Protein AF-0000000077126308 (afdb_homodimer)

Secondary structure (DSSP, 8-state):
-------GGGGGGGGGG--------------------HHHHHHHHHHHHHTTSEEEETTTTEEEETTTTEEES-HHHHHHHHHHHHHHHHHHHHH-/-------GGGGGGGGS---------------------HHHHHHHHHHHHHTTSEEEETTTTEEEETTTTEEES-HHHHHHHHHHHHHHHHHHHHH-

Inte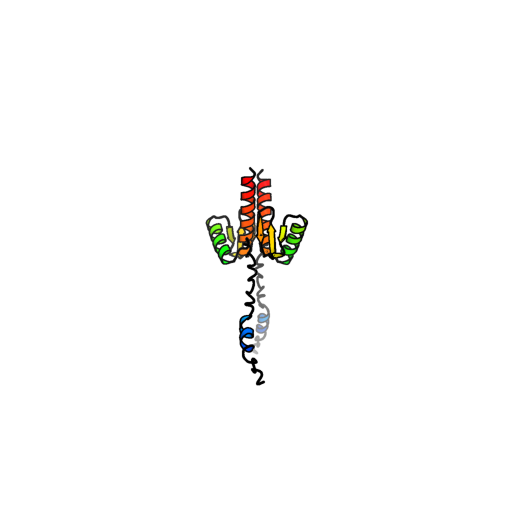rPro domains:
  IPR058382 Domain of unknown function DUF8069 [PF26266] (1-96)

Sequence (192 aa):
MTGPDILDDTTDDYERLETELVAQDRDVAWVSTADVDERSARRLVDELIEDDVVTPVPDQRILVHEPSGAAFDSITHLAAFHRGWHAATDADAEDNMTGPDILDDTTDDYERLETELVAQDRDVAWVSTADVDERSARRLVDELIEDDVVTPVPDQRILVHEPSGAAFDSITHLAAFHRGWHAATDADAEDN

Foldseek 3Di:
DPPDPPVPDPPPPPPPPPPPPPPPPVVPVPDDDPQDDPVNLVVVVVVCVVVVQWDDDVVVCWIARVVVRDIGNDSRVVSVVVVVVVVVVVVVVVVD/DPPDPPVPDPPPPVPPPPPPPVVPPVVPVPDDDPQDDPVNLVVVVVVCVVVVQWDDDVVVCWIARVVVRDIGNDSRVVSVVVVVVVVVVVVVVVVD

Structure (mmCIF, N/CA/C/O backbone):
data_AF-0000000077126308-model_v1
#
loop_
_entity.id
_entity.type
_entity.pdbx_description
1 polymer 'Uncharacterized protein'
#
loop_
_atom_site.group_PDB
_atom_site.id
_atom_site.type_symbol
_atom_site.label_atom_id
_atom_site.label_alt_id
_atom_site.label_comp_id
_atom_site.label_asym_id
_atom_site.label_entity_id
_atom_site.label_seq_id
_atom_site.pdbx_PDB_ins_code
_atom_site.Cartn_x
_atom_site.Cartn_y
_atom_site.Cartn_z
_atom_site.occupancy
_atom_site.B_iso_or_equiv
_atom_site.auth_seq_id
_atom_site.auth_comp_id
_atom_site.auth_asym_id
_atom_site.auth_atom_id
_atom_site.pdbx_PDB_model_num
ATOM 1 N N . MET A 1 1 ? -2.246 -47.031 -80.625 1 30.7 1 MET A N 1
ATOM 2 C CA . MET A 1 1 ? -1.372 -46.906 -79.5 1 30.7 1 MET A CA 1
ATOM 3 C C . MET A 1 1 ? -1.652 -45.594 -78.75 1 30.7 1 MET A C 1
ATOM 5 O O . MET A 1 1 ? -0.773 -44.75 -78.625 1 30.7 1 MET A O 1
ATOM 9 N N . THR A 1 2 ? -2.895 -45.094 -78.812 1 36.22 2 THR A N 1
ATOM 10 C CA . THR A 1 2 ? -3.377 -43.75 -78.375 1 36.22 2 THR A CA 1
ATOM 11 C C . THR A 1 2 ? -3.359 -43.625 -76.875 1 36.22 2 THR A C 1
ATOM 13 O O . THR A 1 2 ? -4.051 -44.344 -76.188 1 36.22 2 THR A O 1
ATOM 16 N N . GLY A 1 3 ? -2.111 -43.312 -76.312 1 36.91 3 GLY A N 1
ATOM 17 C CA . GLY A 1 3 ? -1.758 -43.125 -74.875 1 36.91 3 GLY A CA 1
ATOM 18 C C . GLY A 1 3 ? -2.6 -42.062 -74.188 1 36.91 3 GLY A C 1
ATOM 19 O O . GLY A 1 3 ? -2.971 -41.062 -74.812 1 36.91 3 GLY A O 1
ATOM 20 N N . PRO A 1 4 ? -3.539 -42.531 -73.25 1 42.44 4 PRO A N 1
ATOM 21 C CA . PRO A 1 4 ? -4.539 -41.75 -72.562 1 42.44 4 PRO A CA 1
ATOM 22 C C . PRO A 1 4 ? -3.928 -40.594 -71.75 1 42.44 4 PRO A C 1
ATOM 24 O O . PRO A 1 4 ? -2.785 -40.688 -71.312 1 42.44 4 PRO A O 1
ATOM 27 N N . ASP A 1 5 ? -4.09 -39.312 -72.188 1 42.31 5 ASP A N 1
ATOM 28 C CA . ASP A 1 5 ? -3.76 -38.031 -71.562 1 42.31 5 ASP A CA 1
ATOM 29 C C . ASP A 1 5 ? -4.34 -37.938 -70.125 1 42.31 5 ASP A C 1
ATOM 31 O O . ASP A 1 5 ? -5.531 -37.656 -70 1 42.31 5 ASP A O 1
ATOM 35 N N . ILE A 1 6 ? -3.943 -38.812 -69.188 1 44.53 6 ILE A N 1
ATOM 36 C CA . ILE A 1 6 ? -4.367 -38.875 -67.812 1 44.53 6 ILE A CA 1
ATOM 37 C C . ILE A 1 6 ? -4.047 -37.562 -67.062 1 44.53 6 ILE A C 1
ATOM 39 O O . ILE A 1 6 ? -3.123 -37.5 -66.25 1 44.53 6 ILE A O 1
ATOM 43 N N . LEU A 1 7 ? -3.814 -36.438 -67.875 1 42.25 7 LEU A N 1
ATOM 44 C CA . LEU A 1 7 ? -3.264 -35.25 -67.188 1 42.25 7 LEU A CA 1
ATOM 45 C C . LEU A 1 7 ? -4.25 -34.719 -66.188 1 42.25 7 LEU A C 1
ATOM 47 O O . LEU A 1 7 ? -4.012 -33.656 -65.562 1 42.25 7 LEU A O 1
ATOM 51 N N . ASP A 1 8 ? -5.523 -35.281 -66.125 1 39.91 8 ASP A N 1
ATOM 52 C CA . ASP A 1 8 ? -6.43 -34.281 -65.562 1 39.91 8 ASP A CA 1
ATOM 53 C C . ASP A 1 8 ? -6.047 -33.906 -64.125 1 39.91 8 ASP A C 1
ATOM 55 O O . ASP A 1 8 ? -6.047 -32.75 -63.75 1 39.91 8 ASP A O 1
ATOM 59 N N . ASP A 1 9 ? -6.121 -34.875 -63.125 1 44.34 9 ASP A N 1
ATOM 60 C CA . ASP A 1 9 ? -6.84 -34.625 -61.906 1 44.34 9 ASP A CA 1
ATOM 61 C C . ASP A 1 9 ? -5.938 -33.938 -60.875 1 44.34 9 ASP A C 1
ATOM 63 O O . ASP A 1 9 ? -6.246 -33.938 -59.656 1 44.34 9 ASP A O 1
ATOM 67 N N . THR A 1 10 ? -4.691 -33.469 -61.219 1 47 10 THR A N 1
ATOM 68 C CA . THR A 1 10 ? -3.82 -33.156 -60.094 1 47 10 THR A CA 1
ATOM 69 C C . THR A 1 10 ? -4.293 -31.906 -59.375 1 47 10 THR A C 1
ATOM 71 O O . THR A 1 10 ? -3.732 -31.516 -58.344 1 47 10 THR A O 1
ATOM 74 N N . THR A 1 11 ? -5.18 -31.078 -60.062 1 48.75 11 THR A N 1
ATOM 75 C CA . THR A 1 11 ? -5.191 -29.734 -59.531 1 48.75 11 THR A CA 1
ATOM 76 C C . THR A 1 11 ? -5.824 -29.703 -58.125 1 48.75 11 THR A C 1
ATOM 78 O O . THR A 1 11 ? -5.547 -28.812 -57.344 1 48.75 11 THR A O 1
ATOM 81 N N . ASP A 1 12 ? -6.664 -30.703 -57.781 1 43.31 12 ASP A N 1
ATOM 82 C CA . ASP A 1 12 ? -7.605 -30.344 -56.75 1 43.31 12 ASP A CA 1
ATOM 83 C C . ASP A 1 12 ? -6.902 -30.234 -55.375 1 43.31 12 ASP A C 1
ATOM 85 O O . ASP A 1 12 ? -7.484 -29.734 -54.406 1 43.31 12 ASP A O 1
ATOM 89 N N . ASP A 1 13 ? -5.789 -30.969 -55.188 1 43.69 13 ASP A N 1
ATOM 90 C CA . ASP A 1 13 ? -5.434 -31.188 -53.781 1 43.69 13 ASP A CA 1
ATOM 91 C C . ASP A 1 13 ? -4.887 -29.922 -53.156 1 43.69 13 ASP A C 1
ATOM 93 O O . ASP A 1 13 ? -4.41 -29.953 -52 1 43.69 13 ASP A O 1
ATOM 97 N N . TYR A 1 14 ? -4.516 -28.922 -53.969 1 43.16 14 TYR A N 1
ATOM 98 C CA . TYR A 1 14 ? -3.801 -27.828 -53.312 1 43.16 14 TYR A CA 1
ATOM 99 C C . TYR A 1 14 ? -4.68 -27.156 -52.25 1 43.16 14 TYR A C 1
ATOM 101 O O . TYR A 1 14 ? -4.176 -26.5 -51.344 1 43.16 14 TYR A O 1
ATOM 109 N N . GLU A 1 15 ? -6.02 -27.188 -52.406 1 43.12 15 GLU A N 1
ATOM 110 C CA . GLU A 1 15 ? -6.715 -26.219 -51.562 1 43.12 15 GLU A CA 1
ATOM 111 C C . GLU A 1 15 ? -6.527 -26.531 -50.094 1 43.12 15 GLU A C 1
ATOM 113 O O . GLU A 1 15 ? -6.75 -25.672 -49.25 1 43.12 15 GLU A O 1
ATOM 118 N N . ARG A 1 16 ? -6.402 -27.766 -49.719 1 36.72 16 ARG A N 1
ATOM 119 C CA . ARG A 1 16 ? -6.824 -28.016 -48.344 1 36.72 16 ARG A CA 1
ATOM 120 C C . ARG A 1 16 ? -5.902 -27.297 -47.344 1 36.72 16 ARG A C 1
ATOM 122 O O . ARG A 1 16 ? -6.25 -27.141 -46.188 1 36.72 16 ARG A O 1
ATOM 129 N N . LEU A 1 17 ? -4.598 -27.344 -47.594 1 37.28 17 LEU A N 1
ATOM 130 C CA . LEU A 1 17 ? -3.779 -27.156 -46.406 1 37.28 17 LEU A CA 1
ATOM 131 C C . LEU A 1 17 ? -3.93 -25.734 -45.875 1 37.28 17 LEU A C 1
ATOM 133 O O . LEU A 1 17 ? -2.943 -25.109 -45.469 1 37.28 17 LEU A O 1
ATOM 137 N N . GLU A 1 18 ? -4.938 -24.984 -46.188 1 39.59 18 GLU A N 1
ATOM 138 C CA . GLU A 1 18 ? -4.902 -23.766 -45.375 1 39.59 18 GLU A CA 1
ATOM 139 C C . GLU A 1 18 ? -4.66 -24.094 -43.906 1 39.59 18 GLU A C 1
ATOM 141 O O . GLU A 1 18 ? -5.418 -24.844 -43.281 1 39.59 18 GLU A O 1
ATOM 146 N N . THR A 1 19 ? -3.389 -24.406 -43.469 1 40.16 19 THR A N 1
ATOM 147 C CA . THR A 1 19 ? -2.863 -24.422 -42.094 1 40.16 19 THR A CA 1
ATOM 148 C C . THR A 1 19 ? -3.564 -23.391 -41.219 1 40.16 19 THR A C 1
ATOM 150 O O . THR A 1 19 ? -3.512 -22.188 -41.5 1 40.16 19 THR A O 1
ATOM 153 N N . GLU A 1 20 ? -4.703 -23.641 -40.656 1 42.81 20 GLU A N 1
ATOM 154 C CA . GLU A 1 20 ? -5.238 -22.859 -39.531 1 42.81 20 GLU A CA 1
ATOM 155 C C . GLU A 1 20 ? -4.137 -22.484 -38.531 1 42.81 20 GLU A C 1
ATOM 157 O O . GLU A 1 20 ? -3.516 -23.359 -37.938 1 42.81 20 GLU A O 1
ATOM 162 N N . LEU A 1 21 ? -3.133 -21.594 -38.781 1 41.62 21 LEU A N 1
ATOM 163 C CA . LEU A 1 21 ? -2.381 -20.938 -37.719 1 41.62 21 LEU A CA 1
ATOM 164 C C . LEU A 1 21 ? -3.279 -20.656 -36.531 1 41.62 21 LEU A C 1
ATOM 166 O O . LEU A 1 21 ? -4.102 -19.734 -36.562 1 41.62 21 LEU A O 1
ATOM 170 N N . VAL A 1 22 ? -3.934 -21.703 -35.906 1 42.75 22 VAL A N 1
ATOM 171 C CA . VAL A 1 22 ? -4.508 -21.469 -34.594 1 42.75 22 VAL A CA 1
ATOM 172 C C . VAL A 1 22 ? -3.594 -20.531 -33.812 1 42.75 22 VAL A C 1
ATOM 174 O O . VAL A 1 22 ? -2.373 -20.703 -33.781 1 42.75 22 VAL A O 1
ATOM 177 N N . ALA A 1 23 ? -3.721 -19.297 -33.844 1 42.44 23 ALA A N 1
ATOM 178 C CA . ALA A 1 23 ? -3.18 -18.406 -32.812 1 42.44 23 ALA A CA 1
ATOM 179 C C . ALA A 1 23 ? -3.107 -19.125 -31.484 1 42.44 23 ALA A C 1
ATOM 181 O O . ALA A 1 23 ? -4.133 -19.547 -30.938 1 42.44 23 ALA A O 1
ATOM 182 N N . GLN A 1 24 ? -2.252 -20.016 -31.125 1 42.91 24 GLN A N 1
ATOM 183 C CA . GLN A 1 24 ? -1.938 -20.344 -29.75 1 42.91 24 GLN A CA 1
ATOM 184 C C . GLN A 1 24 ? -2.145 -19.141 -28.828 1 42.91 24 GLN A C 1
ATOM 186 O O . GLN A 1 24 ? -1.434 -18.125 -28.953 1 42.91 24 GLN A O 1
ATOM 191 N N . ASP A 1 25 ? -3.34 -18.734 -28.766 1 44 25 ASP A N 1
ATOM 192 C CA . ASP A 1 25 ? -3.602 -17.812 -27.656 1 44 25 ASP A CA 1
ATOM 193 C C . ASP A 1 25 ? -2.77 -18.172 -26.422 1 44 25 ASP A C 1
ATOM 195 O O . ASP A 1 25 ? -2.984 -19.219 -25.812 1 44 25 ASP A O 1
ATOM 199 N N . ARG A 1 26 ? -1.462 -18.078 -26.484 1 46.47 26 ARG A N 1
ATOM 200 C CA . ARG A 1 26 ? -0.729 -18.094 -25.219 1 46.47 26 ARG A CA 1
ATOM 201 C C . ARG A 1 26 ? -1.587 -17.547 -24.094 1 46.47 26 ARG A C 1
ATOM 203 O O . ARG A 1 26 ? -1.856 -16.344 -24.031 1 46.47 26 ARG A O 1
ATOM 210 N N . ASP A 1 27 ? -2.703 -18.156 -23.734 1 50.62 27 ASP A N 1
ATOM 211 C CA . ASP A 1 27 ? -3.383 -17.859 -22.484 1 50.62 27 ASP A CA 1
ATOM 212 C C . ASP A 1 27 ? -2.396 -17.359 -21.438 1 50.62 27 ASP A C 1
ATOM 214 O O . ASP A 1 27 ? -1.655 -18.141 -20.844 1 50.62 27 ASP A O 1
ATOM 218 N N . VAL A 1 28 ? -1.759 -16.281 -21.75 1 54.75 28 VAL A N 1
ATOM 219 C CA . VAL A 1 28 ? -1.075 -15.633 -20.641 1 54.75 28 VAL A CA 1
ATOM 220 C C . VAL A 1 28 ? -1.854 -15.859 -19.344 1 54.75 28 VAL A C 1
ATOM 222 O O . VAL A 1 28 ? -3.0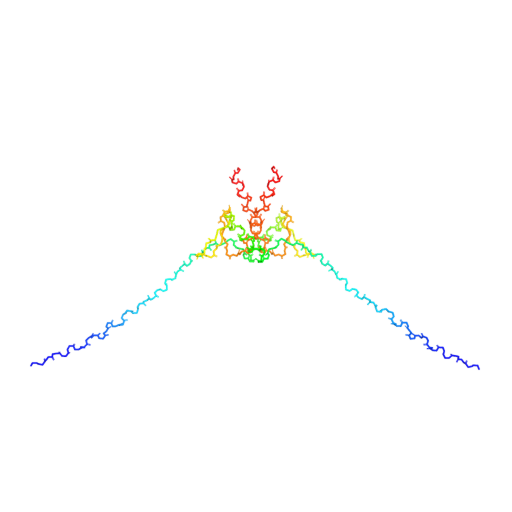35 -15.508 -19.25 1 54.75 28 VAL A O 1
ATOM 225 N N . ALA A 1 29 ? -1.787 -16.938 -18.812 1 61.28 29 ALA A N 1
ATOM 226 C CA . ALA A 1 29 ? -2.338 -17.156 -17.484 1 61.28 29 ALA A CA 1
ATOM 227 C C . ALA A 1 29 ? -2.393 -15.852 -16.688 1 61.28 29 ALA A C 1
ATOM 229 O O . ALA A 1 29 ? -1.367 -15.203 -16.484 1 61.28 29 ALA A O 1
ATOM 230 N N . TRP A 1 30 ? -3.428 -15.039 -16.812 1 69.88 30 TRP A N 1
ATOM 231 C CA . TRP A 1 30 ? -3.646 -13.781 -16.109 1 69.88 30 TRP A CA 1
ATOM 232 C C . TRP A 1 30 ? -3.422 -13.953 -14.609 1 69.88 30 TRP A C 1
ATOM 234 O O . TRP A 1 30 ? -4.094 -14.766 -13.961 1 69.88 30 TRP A O 1
ATOM 244 N N . VAL A 1 31 ? -2.26 -13.656 -14.18 1 82.06 31 VAL A N 1
ATOM 245 C CA . VAL A 1 31 ? -1.987 -13.727 -12.742 1 82.06 31 VAL A CA 1
ATOM 246 C C . VAL A 1 31 ? -2.754 -12.625 -12.016 1 82.06 31 VAL A C 1
ATOM 248 O O . VAL A 1 31 ? -2.801 -11.484 -12.477 1 82.06 31 VAL A O 1
ATOM 251 N N . SER A 1 32 ? -3.646 -13.07 -11.094 1 92.25 32 SER A N 1
ATOM 252 C CA . SER A 1 32 ? -4.352 -12.133 -10.227 1 92.25 32 SER A CA 1
ATOM 253 C C . SER A 1 32 ? -3.381 -11.344 -9.352 1 92.25 32 SER A C 1
ATOM 255 O O . SER A 1 32 ? -2.488 -11.93 -8.734 1 92.25 32 SER A O 1
ATOM 257 N N . THR A 1 33 ? -3.457 -10 -9.422 1 97.25 33 THR A N 1
ATOM 258 C CA . THR A 1 33 ? -2.57 -9.164 -8.625 1 97.25 33 THR A CA 1
ATOM 259 C C . THR A 1 33 ? -3.336 -8.508 -7.477 1 97.25 33 THR A C 1
ATOM 261 O O . THR A 1 33 ? -4.566 -8.414 -7.52 1 97.25 33 THR A O 1
ATOM 264 N N . ALA A 1 34 ? -2.631 -8.141 -6.516 1 97.44 34 ALA A N 1
ATOM 265 C CA . ALA A 1 34 ? -3.197 -7.469 -5.352 1 97.44 34 ALA A CA 1
ATOM 266 C C . ALA A 1 34 ? -3.275 -5.961 -5.574 1 97.44 34 ALA A C 1
ATOM 268 O O . ALA A 1 34 ? -3.643 -5.211 -4.668 1 97.44 34 ALA A O 1
ATOM 269 N N . ASP A 1 35 ? -3.002 -5.441 -6.73 1 98.06 35 ASP A N 1
ATOM 270 C CA . ASP A 1 35 ? -3.16 -4.023 -7.039 1 98.06 35 ASP A CA 1
ATOM 271 C C . ASP A 1 35 ? -4.605 -3.574 -6.836 1 98.06 35 ASP A C 1
ATOM 273 O O . ASP A 1 35 ? -5.539 -4.332 -7.102 1 98.06 35 ASP A O 1
ATOM 277 N N . VAL A 1 36 ? -4.637 -2.301 -6.422 1 97.88 36 VAL A N 1
ATOM 278 C CA . VAL A 1 36 ? -5.973 -1.779 -6.148 1 97.88 36 VAL A CA 1
ATOM 279 C C . VAL A 1 36 ? -6.32 -0.692 -7.16 1 97.88 36 VAL A C 1
ATOM 281 O O . VAL A 1 36 ? -5.582 0.284 -7.312 1 97.88 36 VAL A O 1
ATOM 284 N N . ASP A 1 37 ? -7.402 -0.885 -7.77 1 97 37 ASP A N 1
ATOM 285 C CA . ASP A 1 37 ? -7.859 0.166 -8.672 1 97 37 ASP A CA 1
ATOM 286 C C . ASP A 1 37 ? -8.609 1.256 -7.91 1 97 37 ASP A C 1
ATOM 288 O O . ASP A 1 37 ? -8.938 1.087 -6.734 1 97 37 ASP A O 1
ATOM 292 N N . GLU A 1 38 ? -8.844 2.312 -8.602 1 98 38 GLU A N 1
ATOM 293 C CA . GLU A 1 38 ? -9.406 3.496 -7.961 1 98 38 GLU A CA 1
ATOM 294 C C . GLU A 1 38 ? -10.797 3.207 -7.395 1 98 38 GLU A C 1
ATOM 296 O O . GLU A 1 38 ? -11.133 3.662 -6.301 1 98 38 GLU A O 1
ATOM 301 N N . ARG A 1 39 ? -11.578 2.484 -8.055 1 98.06 39 ARG A N 1
ATOM 302 C CA . ARG A 1 39 ? -12.93 2.188 -7.602 1 98.06 39 ARG A CA 1
ATOM 303 C C . ARG A 1 39 ? -12.914 1.372 -6.312 1 98.06 39 ARG A C 1
ATOM 305 O O . ARG A 1 39 ? -13.617 1.698 -5.355 1 98.06 39 ARG A O 1
ATOM 312 N N . SER A 1 40 ? -12.117 0.334 -6.355 1 98.19 40 SER A N 1
ATOM 313 C CA . SER A 1 40 ? -11.992 -0.505 -5.168 1 98.19 40 SER A CA 1
ATOM 314 C C . SER A 1 40 ? -11.406 0.278 -3.998 1 98.19 40 SER A C 1
ATOM 316 O O . SER A 1 40 ? -11.828 0.107 -2.854 1 98.19 40 SER A O 1
ATOM 318 N N . ALA A 1 41 ? -10.5 1.12 -4.324 1 98.81 41 ALA A N 1
ATOM 319 C CA . ALA A 1 41 ? -9.883 1.948 -3.293 1 98.81 41 ALA A CA 1
ATOM 320 C C . ALA A 1 41 ? -10.906 2.881 -2.652 1 98.81 41 ALA A C 1
ATOM 322 O O . ALA A 1 41 ? -10.953 3.012 -1.427 1 98.81 41 ALA A O 1
ATOM 323 N N . ARG A 1 42 ? -11.688 3.477 -3.443 1 98.81 42 ARG A N 1
ATOM 324 C CA . ARG A 1 42 ? -12.703 4.395 -2.943 1 98.81 42 ARG A CA 1
ATOM 325 C C . ARG A 1 42 ? -13.672 3.682 -2.01 1 98.81 42 ARG A C 1
ATOM 327 O O . ARG A 1 42 ? -13.984 4.184 -0.928 1 98.81 42 ARG A O 1
ATOM 334 N N . ARG A 1 43 ? -14.086 2.561 -2.387 1 98.75 43 ARG A N 1
ATOM 335 C CA . ARG A 1 43 ? -15 1.776 -1.561 1 98.75 43 ARG A CA 1
ATOM 336 C C . ARG A 1 43 ? -14.352 1.42 -0.223 1 98.75 43 ARG A C 1
ATOM 338 O O . ARG A 1 43 ? -14.969 1.585 0.831 1 98.75 43 ARG A O 1
ATOM 345 N N . LEU A 1 44 ? -13.18 0.918 -0.372 1 98.81 44 LEU A N 1
ATOM 346 C CA . LEU A 1 44 ? -12.469 0.537 0.842 1 98.81 44 LEU A CA 1
ATOM 347 C C . LEU A 1 44 ? -12.281 1.737 1.763 1 98.81 44 LEU A C 1
ATOM 349 O O . LEU A 1 44 ? -12.547 1.652 2.963 1 98.81 44 LEU A O 1
ATOM 353 N N . VAL A 1 45 ? -11.859 2.877 1.206 1 98.88 45 VAL A N 1
ATOM 354 C CA . VAL A 1 45 ? -11.57 4.059 2.012 1 98.88 45 VAL A CA 1
ATOM 355 C C . VAL A 1 45 ? -12.859 4.578 2.645 1 98.88 45 VAL A C 1
ATOM 357 O O . VAL A 1 45 ? -12.867 4.996 3.805 1 98.88 45 VAL A O 1
ATOM 360 N N . ASP A 1 46 ? -13.898 4.512 1.938 1 98.75 46 ASP A N 1
ATOM 361 C CA . ASP A 1 46 ? -15.188 4.891 2.512 1 98.75 46 ASP A CA 1
ATOM 362 C C . ASP A 1 46 ? -15.516 4.031 3.729 1 98.75 46 ASP A C 1
ATOM 364 O O . ASP A 1 46 ? -15.953 4.547 4.758 1 98.75 46 ASP A O 1
ATOM 368 N N . GLU A 1 47 ? -15.312 2.758 3.547 1 98.81 47 GLU A N 1
ATOM 369 C CA . GLU A 1 47 ? -15.555 1.838 4.656 1 98.81 47 GLU A CA 1
ATOM 370 C C . GLU A 1 47 ? -14.641 2.145 5.836 1 98.81 47 GLU A C 1
ATOM 372 O O . GLU A 1 47 ? -15.086 2.148 6.988 1 98.81 47 GLU A O 1
ATOM 377 N N . LEU A 1 48 ? -13.453 2.467 5.559 1 98.88 48 LEU A N 1
ATOM 378 C CA . LEU A 1 48 ? -12.477 2.74 6.605 1 98.88 48 LEU A CA 1
ATOM 379 C C . LEU A 1 48 ? -12.812 4.031 7.344 1 98.88 48 LEU A C 1
ATOM 381 O O . LEU A 1 48 ? -12.562 4.148 8.547 1 98.88 48 LEU A O 1
ATOM 385 N N . ILE A 1 49 ? -13.352 4.977 6.609 1 98.88 49 ILE A N 1
ATOM 386 C CA . ILE A 1 49 ? -13.805 6.215 7.234 1 98.88 49 ILE A CA 1
ATOM 387 C C . ILE A 1 49 ? -14.992 5.926 8.148 1 98.88 49 ILE A C 1
ATOM 389 O O . ILE A 1 49 ? -15.031 6.39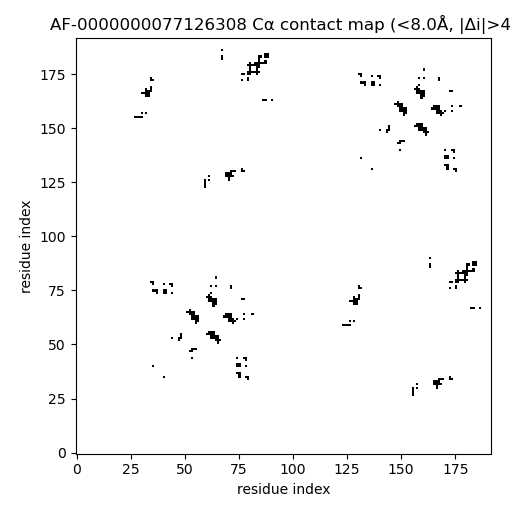5 9.289 1 98.88 49 ILE A O 1
ATOM 393 N N . GLU A 1 50 ? -15.844 5.152 7.648 1 98.69 50 GLU A N 1
ATOM 394 C CA . GLU A 1 50 ? -17.016 4.797 8.445 1 98.69 50 GLU A CA 1
ATOM 395 C C . GLU A 1 50 ? -16.609 4.086 9.734 1 98.69 50 GLU A C 1
ATOM 397 O O . GLU A 1 50 ? -17.219 4.301 10.781 1 98.69 50 GLU A O 1
ATOM 402 N N . ASP A 1 51 ? -15.586 3.324 9.664 1 98.56 51 ASP A N 1
ATOM 403 C CA . ASP A 1 51 ? -15.133 2.531 10.797 1 98.56 51 ASP A CA 1
ATOM 404 C C . ASP A 1 51 ? -14.156 3.32 11.664 1 98.56 51 ASP A C 1
ATOM 406 O O . ASP A 1 51 ? -13.555 2.771 12.586 1 98.56 51 ASP A O 1
ATOM 410 N N . ASP A 1 52 ? -13.867 4.52 11.375 1 98.31 52 ASP A N 1
ATOM 411 C CA . ASP A 1 52 ? -13 5.434 12.117 1 98.31 52 ASP A CA 1
ATOM 412 C C . ASP A 1 52 ? -11.539 4.988 12.047 1 98.31 52 ASP A C 1
ATOM 414 O O . ASP A 1 52 ? -10.742 5.301 12.938 1 98.31 52 ASP A O 1
ATOM 418 N N . VAL A 1 53 ? -11.227 4.215 11.086 1 98.75 53 VAL A N 1
ATOM 419 C CA . VAL A 1 53 ? -9.852 3.775 10.852 1 98.75 53 VAL A CA 1
ATOM 420 C C . VAL A 1 53 ? -9.094 4.848 10.07 1 98.75 53 VAL A C 1
ATOM 422 O O . VAL A 1 53 ? -7.891 5.031 10.266 1 98.75 53 VAL A O 1
ATOM 425 N N . VAL A 1 54 ? -9.789 5.504 9.164 1 98.88 54 VAL A N 1
ATOM 426 C CA . VAL A 1 54 ? -9.25 6.605 8.375 1 98.88 54 VAL A CA 1
ATOM 427 C C . VAL A 1 54 ? -10.016 7.891 8.688 1 98.88 54 VAL A C 1
ATOM 429 O O . VAL A 1 54 ? -11.242 7.883 8.766 1 98.88 54 VAL A O 1
ATOM 432 N N . THR A 1 55 ? -9.25 8.922 8.914 1 98.75 55 THR A N 1
ATOM 433 C CA . THR A 1 55 ? -9.844 10.219 9.188 1 98.75 55 THR A CA 1
ATOM 434 C C . THR A 1 55 ? -9.492 11.219 8.094 1 98.75 55 THR A C 1
ATOM 436 O O . THR A 1 55 ? -8.312 11.469 7.832 1 98.75 55 THR A O 1
ATOM 439 N N . PRO A 1 56 ? -10.484 11.805 7.508 1 98.44 56 PRO A N 1
ATOM 440 C CA . PRO A 1 56 ? -10.203 12.875 6.547 1 98.44 56 PRO A CA 1
ATOM 441 C C . PRO A 1 56 ? -9.867 14.203 7.223 1 98.44 56 PRO A C 1
ATOM 443 O O . PRO 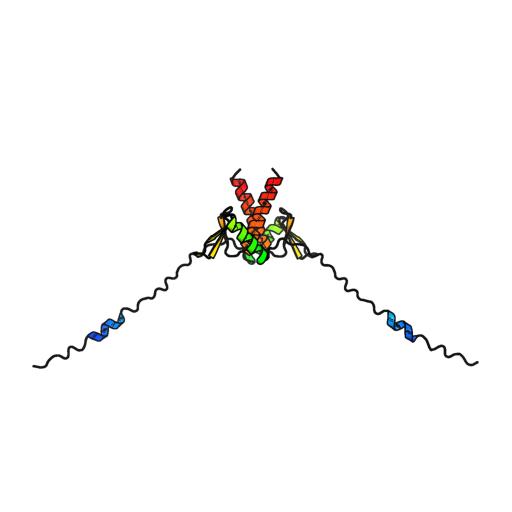A 1 56 ? -10.438 14.531 8.266 1 98.44 56 PRO A O 1
ATOM 446 N N . VAL A 1 57 ? -8.875 14.82 6.66 1 97.5 57 VAL A N 1
ATOM 447 C CA . VAL A 1 57 ? -8.523 16.188 7.055 1 97.5 57 VAL A CA 1
ATOM 448 C C . VAL A 1 57 ? -8.703 17.125 5.871 1 97.5 57 VAL A C 1
ATOM 450 O O . VAL A 1 57 ? -7.746 17.438 5.164 1 97.5 57 VAL A O 1
ATOM 453 N N . PRO A 1 58 ? -9.898 17.703 5.738 1 94.94 58 PRO A N 1
ATOM 454 C CA . PRO A 1 58 ? -10.281 18.438 4.523 1 94.94 58 PRO A CA 1
ATOM 455 C C . PRO A 1 58 ? -9.406 19.656 4.262 1 94.94 58 PRO A C 1
ATOM 457 O O . PRO A 1 58 ? -9.031 19.922 3.117 1 94.94 58 PRO A O 1
ATOM 460 N N . ASP A 1 59 ? -9.031 20.312 5.266 1 93.44 59 ASP A N 1
ATOM 461 C CA . ASP A 1 59 ? -8.273 21.547 5.117 1 93.44 59 ASP A CA 1
ATOM 462 C C . ASP A 1 59 ? -6.918 21.297 4.457 1 93.44 59 ASP A C 1
ATOM 464 O O . ASP A 1 59 ? -6.406 22.141 3.721 1 93.44 59 ASP A O 1
ATOM 468 N N . GLN A 1 60 ? -6.371 20.109 4.801 1 94.44 60 GLN A N 1
ATOM 469 C CA . GLN A 1 60 ? -5.062 19.734 4.266 1 94.44 60 GLN A CA 1
ATOM 470 C C . GLN A 1 60 ? -5.199 18.828 3.057 1 94.44 60 GLN A C 1
ATOM 472 O O . GLN A 1 60 ? -4.211 18.516 2.391 1 94.44 60 GLN A O 1
ATOM 477 N N . ARG A 1 61 ? -6.371 18.359 2.814 1 95.88 61 ARG A N 1
ATOM 478 C CA . ARG A 1 61 ? -6.684 17.453 1.71 1 95.88 61 ARG A CA 1
ATOM 479 C C . ARG A 1 61 ? -5.938 16.141 1.855 1 95.88 61 ARG A C 1
ATOM 481 O O . ARG A 1 61 ? -5.398 15.609 0.879 1 95.88 61 ARG A O 1
ATOM 488 N N . ILE A 1 62 ? -5.945 15.656 3.096 1 97.81 62 ILE A N 1
ATOM 489 C CA . ILE A 1 62 ? -5.289 14.383 3.34 1 97.81 62 ILE A CA 1
ATOM 490 C C . ILE A 1 62 ? -6.234 13.453 4.105 1 97.81 62 ILE A C 1
ATOM 492 O O . ILE A 1 62 ? -7.285 13.891 4.582 1 97.81 62 ILE A O 1
ATOM 496 N N . LEU A 1 63 ? -5.832 12.148 4.016 1 98.62 63 LEU A N 1
ATOM 497 C CA . LEU A 1 63 ? -6.434 11.086 4.812 1 98.62 63 LEU A CA 1
ATOM 498 C C . LEU A 1 63 ? -5.418 10.5 5.785 1 98.62 63 LEU A C 1
ATOM 500 O O . LEU A 1 63 ? -4.277 10.219 5.41 1 98.62 63 LEU A O 1
ATOM 504 N N . VAL A 1 64 ? -5.848 10.398 7.051 1 98.69 64 VAL A N 1
ATOM 505 C CA . VAL A 1 64 ? -4.941 9.883 8.07 1 98.69 64 VAL A CA 1
ATOM 506 C C . VAL A 1 64 ? -5.359 8.469 8.469 1 98.69 64 VAL A C 1
ATOM 508 O O . VAL A 1 64 ? -6.52 8.227 8.805 1 98.69 64 VAL A O 1
ATOM 511 N N . HIS A 1 65 ? -4.422 7.496 8.297 1 98.81 65 HIS A N 1
ATOM 512 C CA . HIS A 1 65 ? -4.578 6.141 8.82 1 98.81 65 HIS A CA 1
ATOM 513 C C . HIS A 1 65 ? -4.324 6.102 10.328 1 98.81 65 HIS A C 1
ATOM 515 O O . HIS A 1 65 ? -3.174 6.098 10.766 1 98.81 65 HIS A O 1
ATOM 521 N N . GLU A 1 66 ? -5.297 5.992 11.148 1 98.38 66 GLU A N 1
ATOM 522 C CA . GLU A 1 66 ? -5.223 6.219 12.586 1 98.38 66 GLU A CA 1
ATOM 523 C C . GLU A 1 66 ? -4.32 5.188 13.258 1 98.38 66 GLU A C 1
ATOM 525 O O . GLU A 1 66 ? -3.477 5.543 14.086 1 98.38 66 GLU A O 1
ATOM 530 N N . PRO A 1 67 ? -4.43 3.92 12.828 1 97.38 67 PRO A N 1
ATOM 531 C CA . PRO A 1 67 ? -3.613 2.924 13.523 1 97.38 67 PRO A CA 1
ATOM 532 C C . PRO A 1 67 ? -2.115 3.17 13.367 1 97.38 67 PRO A C 1
ATOM 534 O O . PRO A 1 67 ? -1.334 2.855 14.266 1 97.38 67 PRO A O 1
ATOM 537 N N . SER A 1 68 ? -1.712 3.67 12.234 1 96.75 68 SER A N 1
ATOM 538 C CA . SER A 1 68 ? -0.286 3.861 12 1 96.75 68 SER A CA 1
ATOM 539 C C . SER A 1 68 ? 0.116 5.32 12.195 1 96.75 68 SER A C 1
ATOM 541 O O . SER A 1 68 ? 1.301 5.629 12.336 1 96.75 68 SER A O 1
ATOM 543 N N . GLY A 1 69 ? -0.799 6.254 12.07 1 97.06 69 GLY A N 1
ATOM 544 C CA . GLY A 1 69 ? -0.518 7.676 12.164 1 97.06 69 GLY A CA 1
ATOM 545 C C . GLY A 1 69 ? -0.062 8.281 10.852 1 97.06 69 GLY A C 1
ATOM 546 O O . GLY A 1 69 ? 0.24 9.477 10.781 1 97.06 69 GLY A O 1
ATOM 547 N N . ALA A 1 70 ? -0.093 7.578 9.781 1 97.94 70 ALA A N 1
ATOM 548 C CA . ALA A 1 70 ? 0.397 8.031 8.477 1 97.94 70 ALA A CA 1
ATOM 549 C C . ALA A 1 70 ? -0.677 8.82 7.734 1 97.94 70 ALA A C 1
ATOM 551 O O . ALA A 1 70 ? -1.855 8.461 7.766 1 97.94 70 ALA A O 1
ATOM 552 N N . ALA A 1 71 ? -0.225 9.828 6.945 1 98.38 71 ALA A N 1
ATOM 553 C CA . ALA A 1 71 ? -1.108 10.672 6.141 1 98.38 71 ALA A CA 1
ATOM 554 C C . ALA A 1 71 ? -0.919 10.398 4.648 1 98.38 71 ALA A C 1
ATOM 556 O O . ALA A 1 71 ? 0.192 10.102 4.203 1 98.38 71 ALA A O 1
ATOM 557 N N . PHE A 1 72 ? -2.076 10.555 3.92 1 98.56 72 PHE A N 1
ATOM 558 C CA . PHE A 1 72 ? -2.072 10.289 2.486 1 98.56 72 PHE A CA 1
ATOM 559 C C . PHE A 1 72 ? -2.914 11.32 1.743 1 98.56 72 PHE A C 1
ATOM 561 O O . PHE A 1 72 ? -3.943 11.773 2.252 1 98.56 72 PHE A O 1
ATOM 568 N N . ASP A 1 73 ? -2.471 11.625 0.522 1 97.69 73 ASP A N 1
ATOM 569 C CA . ASP A 1 73 ? -3.322 12.453 -0.33 1 97.69 73 ASP A CA 1
ATOM 570 C C . ASP A 1 73 ? -3.865 11.648 -1.508 1 97.69 73 ASP A C 1
ATOM 572 O O . ASP A 1 73 ? -4.68 12.148 -2.287 1 97.69 73 ASP A O 1
ATOM 576 N N . SER A 1 74 ? -3.422 10.391 -1.616 1 98.25 74 SER A N 1
ATOM 577 C CA . SER A 1 74 ? -3.893 9.445 -2.629 1 98.25 74 SER A CA 1
ATOM 578 C C . SER A 1 74 ? -4.695 8.312 -2.002 1 98.25 74 SER A C 1
ATOM 580 O O . SER A 1 74 ? -4.168 7.551 -1.186 1 98.25 74 SER A O 1
ATOM 582 N N . ILE A 1 75 ? -5.934 8.102 -2.479 1 98.5 75 ILE A N 1
ATOM 583 C CA . ILE A 1 75 ? -6.777 7.055 -1.911 1 98.5 75 ILE A CA 1
ATOM 584 C C . ILE A 1 75 ? -6.234 5.68 -2.303 1 98.5 75 ILE A C 1
ATOM 586 O O . ILE A 1 75 ? -6.336 4.723 -1.532 1 98.5 75 ILE A O 1
ATOM 590 N N . THR A 1 76 ? -5.605 5.609 -3.48 1 98.56 76 THR A N 1
ATOM 591 C CA . THR A 1 76 ? -5.059 4.328 -3.92 1 98.56 76 THR A CA 1
ATOM 592 C C . THR A 1 76 ? -3.855 3.936 -3.07 1 98.56 76 THR A C 1
ATOM 594 O O . THR A 1 76 ? -3.678 2.76 -2.74 1 98.56 76 THR A O 1
ATOM 597 N N . HIS A 1 77 ? -2.994 4.902 -2.707 1 98.75 77 HIS A N 1
ATOM 598 C CA . HIS A 1 77 ? -1.855 4.617 -1.844 1 98.75 77 HIS A CA 1
ATOM 599 C C . HIS A 1 77 ? -2.312 4.191 -0.452 1 98.75 77 HIS A C 1
ATOM 601 O O . HIS A 1 77 ? -1.798 3.223 0.107 1 98.75 77 HIS A O 1
ATOM 607 N N . LEU A 1 78 ? -3.332 4.914 0.003 1 98.88 78 LEU A N 1
ATOM 608 C CA . LEU A 1 78 ? -3.861 4.574 1.319 1 98.88 78 LEU A CA 1
ATOM 609 C C . LEU A 1 78 ? -4.449 3.168 1.321 1 98.88 78 LEU A C 1
ATOM 611 O O . LEU A 1 78 ? -4.211 2.393 2.25 1 98.88 78 LEU A O 1
ATOM 615 N N . ALA A 1 79 ? -5.172 2.83 0.278 1 98.88 79 ALA A N 1
ATOM 616 C CA . ALA A 1 79 ? -5.777 1.505 0.182 1 98.88 79 ALA A CA 1
ATOM 617 C C . ALA A 1 79 ? -4.711 0.414 0.151 1 98.88 79 ALA A C 1
ATOM 619 O O . ALA A 1 79 ? -4.805 -0.575 0.881 1 98.88 79 ALA A O 1
ATOM 620 N N . ALA A 1 80 ? -3.684 0.599 -0.657 1 98.88 80 ALA A N 1
ATOM 621 C CA . ALA A 1 80 ?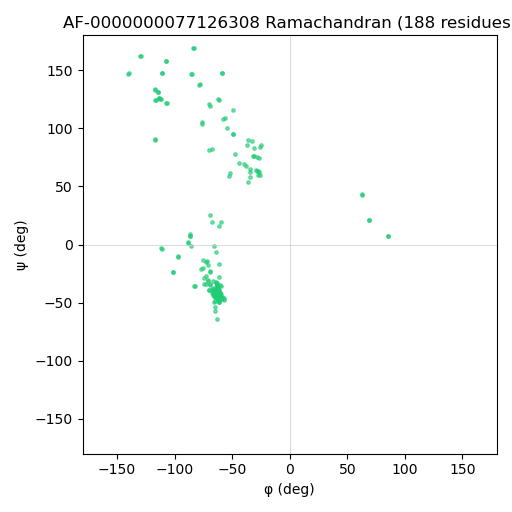 -2.6 -0.378 -0.739 1 98.88 80 ALA A CA 1
ATOM 622 C C . ALA A 1 80 ? -1.883 -0.516 0.602 1 98.88 80 ALA A C 1
ATOM 624 O O . ALA A 1 80 ? -1.599 -1.629 1.05 1 98.88 80 ALA A O 1
ATOM 625 N N . PHE A 1 81 ? -1.657 0.581 1.307 1 98.88 81 PHE A N 1
ATOM 626 C CA . PHE A 1 81 ? -1.015 0.606 2.615 1 98.88 81 PHE A CA 1
ATOM 627 C C . PHE A 1 81 ? -1.835 -0.174 3.637 1 98.88 81 PHE A C 1
ATOM 629 O O . PHE A 1 81 ? -1.296 -1.009 4.367 1 98.88 81 PHE A O 1
ATOM 636 N N . HIS A 1 82 ? -3.07 0.107 3.645 1 98.88 82 HIS A N 1
ATOM 637 C CA . HIS A 1 82 ? -3.949 -0.551 4.605 1 98.88 82 HIS A CA 1
ATOM 638 C C . HIS A 1 82 ? -4.008 -2.055 4.355 1 98.88 82 HIS A C 1
ATOM 640 O O . HIS A 1 82 ? -4.043 -2.844 5.305 1 98.88 82 HIS A O 1
ATOM 646 N N . ARG A 1 83 ? -4.074 -2.445 3.096 1 98.75 83 ARG A N 1
ATOM 647 C CA . ARG A 1 83 ? -4.082 -3.869 2.783 1 98.75 83 ARG A CA 1
ATOM 648 C C . ARG A 1 83 ? -2.807 -4.547 3.279 1 98.75 83 ARG A C 1
ATOM 650 O O . ARG A 1 83 ? -2.85 -5.672 3.777 1 98.75 83 ARG A O 1
ATOM 657 N N . GLY A 1 84 ? -1.674 -3.842 3.082 1 98.69 84 GLY A N 1
ATOM 658 C CA . GLY A 1 84 ? -0.44 -4.359 3.65 1 98.69 84 GLY A CA 1
ATOM 659 C C . GLY A 1 84 ? -0.481 -4.48 5.16 1 98.69 84 GLY A C 1
ATOM 660 O O . GLY A 1 84 ? -0.064 -5.496 5.719 1 98.69 84 GLY A O 1
ATOM 661 N N . TRP A 1 85 ? -1.009 -3.439 5.777 1 98.25 85 TRP A N 1
ATOM 662 C CA . TRP A 1 85 ? -1.171 -3.414 7.227 1 98.25 85 TRP A CA 1
ATOM 663 C C . TRP A 1 85 ? -2.016 -4.59 7.703 1 98.25 85 TRP A C 1
ATOM 665 O O . TRP A 1 85 ? -1.643 -5.289 8.648 1 98.25 85 TRP A O 1
ATOM 675 N N . HIS A 1 86 ? -3.096 -4.832 7.055 1 97.44 86 HIS A N 1
ATOM 676 C CA . HIS A 1 86 ? -4.02 -5.902 7.41 1 97.44 86 HIS A CA 1
ATOM 677 C C . HIS A 1 86 ? -3.383 -7.273 7.203 1 97.44 86 HIS A C 1
ATOM 679 O O . HIS A 1 86 ? -3.549 -8.164 8.039 1 97.44 86 HIS A O 1
ATOM 685 N N . ALA A 1 87 ? -2.693 -7.395 6.164 1 97.5 87 ALA A N 1
ATOM 686 C CA . ALA A 1 87 ? -2.037 -8.664 5.863 1 97.5 87 ALA A CA 1
ATOM 687 C C . ALA A 1 87 ? -1.02 -9.023 6.945 1 97.5 87 ALA A C 1
ATOM 689 O O . ALA A 1 87 ? -0.902 -10.188 7.332 1 97.5 87 ALA A O 1
ATOM 690 N N . ALA A 1 88 ? -0.325 -8.086 7.395 1 97.44 88 ALA A N 1
ATOM 691 C CA . ALA A 1 88 ? 0.659 -8.312 8.445 1 97.44 88 ALA A CA 1
ATOM 692 C C . ALA A 1 88 ? -0.019 -8.75 9.742 1 97.44 88 ALA A C 1
ATOM 694 O O . ALA A 1 88 ? 0.45 -9.664 10.422 1 97.44 88 ALA A O 1
ATOM 695 N N . THR A 1 89 ? -1.081 -8.078 10.094 1 95.12 89 THR A N 1
ATOM 696 C CA . THR A 1 89 ? -1.823 -8.391 11.312 1 95.12 89 THR A CA 1
ATOM 697 C C . THR A 1 89 ? -2.395 -9.805 11.25 1 95.12 89 THR A C 1
ATOM 699 O O . THR A 1 89 ? -2.396 -10.516 12.25 1 95.12 89 THR A O 1
ATOM 702 N N . ASP A 1 90 ? -2.859 -10.172 10.078 1 93.44 90 ASP A N 1
ATOM 703 C CA . ASP A 1 90 ? -3.396 -11.516 9.883 1 93.44 90 ASP A CA 1
ATOM 704 C C . ASP A 1 90 ? -2.303 -12.57 10.031 1 93.44 90 ASP A C 1
ATOM 706 O O . ASP A 1 90 ? -2.533 -13.633 10.617 1 93.44 90 ASP A O 1
ATOM 710 N N . ALA A 1 91 ? -1.187 -12.242 9.477 1 91.88 91 ALA A N 1
ATOM 711 C CA . ALA A 1 91 ? -0.059 -13.172 9.547 1 91.88 91 ALA A CA 1
ATOM 712 C C . ALA A 1 91 ? 0.397 -13.375 10.984 1 91.88 91 ALA A C 1
ATOM 714 O O . ALA A 1 91 ? 0.768 -14.484 11.375 1 91.88 91 ALA A O 1
ATOM 715 N N . ASP A 1 92 ? 0.406 -12.414 11.75 1 87.06 92 ASP A N 1
ATOM 716 C CA . ASP A 1 92 ? 0.815 -12.477 13.148 1 87.06 92 ASP A CA 1
ATOM 717 C C . ASP A 1 92 ? -0.172 -13.297 13.977 1 87.06 92 ASP A C 1
ATOM 719 O O . ASP A 1 92 ? 0.225 -14.016 14.898 1 87.06 92 ASP A O 1
ATOM 723 N N . ALA A 1 93 ? -1.385 -13.133 13.664 1 83.56 93 ALA A N 1
ATOM 724 C CA . ALA A 1 93 ? -2.418 -13.844 14.414 1 83.56 93 ALA A CA 1
ATOM 725 C C . ALA A 1 93 ? -2.322 -15.344 14.188 1 83.56 93 ALA A C 1
ATOM 727 O O . ALA A 1 93 ? -2.65 -16.141 15.07 1 83.56 93 ALA A O 1
ATOM 728 N N . GLU A 1 94 ? -1.888 -15.664 13.055 1 77.19 94 GLU A N 1
ATOM 729 C CA . GLU A 1 94 ? -1.76 -17.094 12.742 1 77.19 94 GLU A CA 1
ATOM 730 C C . GLU A 1 94 ? -0.56 -17.703 13.461 1 77.19 94 GLU A C 1
ATOM 732 O O . GLU A 1 94 ? -0.555 -18.891 13.766 1 77.19 94 GLU A O 1
ATOM 737 N N . ASP A 1 95 ? 0.44 -17.016 13.641 1 70.44 95 ASP A N 1
ATOM 738 C CA . ASP A 1 95 ? 1.649 -17.516 14.289 1 70.44 95 ASP A CA 1
ATOM 739 C C . ASP A 1 95 ? 1.467 -17.594 15.805 1 70.44 95 ASP A C 1
ATOM 741 O O . ASP A 1 95 ? 2.164 -18.359 16.484 1 70.44 95 ASP A O 1
ATOM 745 N N . ASN A 1 96 ? 0.547 -16.891 16.438 1 59.78 96 ASN A N 1
ATOM 746 C CA . ASN A 1 96 ? 0.31 -16.922 17.875 1 59.78 96 ASN A CA 1
ATOM 747 C C . ASN A 1 96 ? -0.88 -17.812 18.219 1 59.78 96 ASN A C 1
ATOM 749 O O . ASN A 1 96 ? -1.906 -17.781 17.531 1 59.78 96 ASN A O 1
ATOM 753 N N . MET B 1 1 ? -5.344 93.625 -1.833 1 31.42 1 MET B N 1
ATOM 754 C CA . MET B 1 1 ? -5.688 92.562 -0.912 1 31.42 1 MET B CA 1
ATOM 755 C C . MET B 1 1 ? -5.699 91.188 -1.632 1 31.42 1 MET B C 1
ATOM 757 O O . MET B 1 1 ? -6.703 90.812 -2.242 1 31.42 1 MET B O 1
ATOM 761 N N . THR B 1 2 ? -4.523 90.812 -2.281 1 35.09 2 THR B N 1
ATOM 762 C CA . THR B 1 2 ? -4.152 89.75 -3.223 1 35.09 2 THR B CA 1
ATOM 763 C C . THR B 1 2 ? -4.215 88.375 -2.557 1 35.09 2 THR B C 1
ATOM 765 O O . THR B 1 2 ? -3.531 88.125 -1.561 1 35.09 2 THR B O 1
ATOM 768 N N . GLY B 1 3 ? -5.453 87.75 -2.469 1 36.97 3 GLY B N 1
ATOM 769 C CA . GLY B 1 3 ? -5.785 86.5 -1.895 1 36.97 3 GLY B CA 1
ATOM 770 C C . GLY B 1 3 ? -4.953 85.312 -2.461 1 36.97 3 GLY B C 1
ATOM 771 O O . GLY B 1 3 ? -4.703 85.312 -3.666 1 36.97 3 GLY B O 1
ATOM 772 N N . PRO B 1 4 ? -3.904 84.875 -1.687 1 41.28 4 PRO B N 1
ATOM 773 C CA . PRO B 1 4 ? -2.904 83.812 -2.031 1 41.28 4 PRO B CA 1
ATOM 774 C C . PRO B 1 4 ? -3.533 82.562 -2.516 1 41.28 4 PRO B C 1
ATOM 776 O O . PRO B 1 4 ? -4.668 82.188 -2.15 1 41.28 4 PRO B O 1
ATOM 779 N N . ASP B 1 5 ? -3.33 82.125 -3.783 1 42.53 5 ASP B N 1
ATOM 780 C CA . ASP B 1 5 ? -3.58 80.875 -4.52 1 42.53 5 ASP B CA 1
ATOM 781 C C . ASP B 1 5 ? -2.986 79.688 -3.789 1 42.53 5 ASP B C 1
ATOM 783 O O . ASP B 1 5 ? -1.794 79.375 -3.912 1 42.53 5 ASP B O 1
ATOM 787 N N . ILE B 1 6 ? -3.373 79.375 -2.512 1 43.38 6 ILE B N 1
ATOM 788 C CA . ILE B 1 6 ? -2.881 78.312 -1.691 1 43.38 6 ILE B CA 1
ATOM 789 C C . ILE B 1 6 ? -3.174 76.938 -2.381 1 43.38 6 ILE B C 1
ATOM 791 O O . ILE B 1 6 ? -4.027 76.188 -1.929 1 43.38 6 ILE B O 1
ATOM 795 N N . LEU B 1 7 ? -3.518 76.938 -3.732 1 42.22 7 LEU B N 1
ATOM 796 C CA . LEU B 1 7 ? -4 75.688 -4.273 1 42.22 7 LEU B CA 1
ATOM 797 C C . LEU B 1 7 ? -2.9 74.625 -4.254 1 42.22 7 LEU B C 1
ATOM 799 O O . LEU B 1 7 ? -3.057 73.562 -4.828 1 42.22 7 LEU B O 1
ATOM 803 N N . ASP B 1 8 ? -1.639 74.938 -3.789 1 40.5 8 ASP B N 1
ATOM 804 C CA . ASP B 1 8 ? -0.625 74 -4.266 1 40.5 8 ASP B CA 1
ATOM 805 C C . ASP B 1 8 ? -0.867 72.625 -3.709 1 40.5 8 ASP B C 1
ATOM 807 O O . ASP B 1 8 ? -0.641 71.625 -4.398 1 40.5 8 ASP B O 1
ATOM 811 N N . ASP B 1 9 ? -1 72.375 -2.375 1 43.69 9 ASP B N 1
ATOM 812 C CA . ASP B 1 9 ? -0.247 71.312 -1.746 1 43.69 9 ASP B CA 1
ATOM 813 C C . ASP B 1 9 ? -0.975 70 -1.892 1 43.69 9 ASP B C 1
ATOM 815 O O . ASP B 1 9 ? -0.619 69 -1.236 1 43.69 9 ASP B O 1
ATOM 819 N N . THR B 1 10 ? -2.205 69.875 -2.525 1 46.88 10 THR B N 1
ATOM 820 C CA . THR B 1 10 ? -2.92 68.688 -2.219 1 46.88 10 THR B CA 1
ATOM 821 C C . THR B 1 10 ? -2.301 67.5 -2.957 1 46.88 10 THR B C 1
ATOM 823 O O . THR B 1 10 ? -2.758 66.375 -2.814 1 46.88 10 THR B O 1
ATOM 826 N N . THR B 1 11 ? -1.396 67.75 -3.984 1 47.53 11 THR B N 1
ATOM 827 C CA . THR B 1 11 ? -1.175 66.562 -4.848 1 47.53 11 THR B CA 1
ATOM 828 C C . THR B 1 11 ? -0.437 65.5 -4.098 1 47.53 11 THR B C 1
ATOM 830 O O . THR B 1 11 ? -0.514 64.312 -4.473 1 47.53 11 THR B O 1
ATOM 833 N N . ASP B 1 12 ? 0.347 65.75 -3.033 1 42.72 12 ASP B N 1
ATOM 834 C CA . ASP B 1 12 ? 1.403 64.812 -2.758 1 42.72 12 ASP B CA 1
ATOM 835 C C . ASP B 1 12 ? 0.831 63.531 -2.158 1 42.72 12 ASP B C 1
ATOM 837 O O . ASP B 1 12 ? 1.532 62.531 -2.049 1 42.72 12 ASP B O 1
ATOM 841 N N . ASP B 1 13 ? -0.31 63.594 -1.435 1 42.34 13 ASP B N 1
ATOM 842 C CA . ASP B 1 13 ? -0.542 62.469 -0.525 1 42.34 13 ASP B CA 1
ATOM 843 C C . ASP B 1 13 ? -0.921 61.188 -1.293 1 42.34 13 ASP B C 1
ATOM 845 O O . ASP B 1 13 ? -1.312 60.188 -0.693 1 42.34 13 ASP B O 1
ATOM 849 N N . TYR B 1 14 ? -1.277 61.312 -2.6 1 43.16 14 TYR B N 1
ATOM 850 C CA . TYR B 1 14 ? -1.756 60.062 -3.205 1 43.16 14 TYR B CA 1
ATOM 851 C C . TYR B 1 14 ? -0.671 59 -3.186 1 43.16 14 TYR B C 1
ATOM 853 O O . TYR B 1 14 ? -0.914 57.844 -3.572 1 43.16 14 TYR B O 1
ATOM 861 N N . GLU B 1 15 ? 0.628 59.344 -2.98 1 43.22 15 GLU B N 1
ATOM 862 C CA . GLU B 1 15 ? 1.593 58.281 -3.201 1 43.22 15 GLU B CA 1
ATOM 863 C C . GLU B 1 15 ? 1.32 57.094 -2.283 1 43.22 15 GLU B C 1
ATOM 865 O O . GLU B 1 15 ? 1.763 55.969 -2.555 1 43.22 15 GLU B O 1
ATOM 870 N N . ARG B 1 16 ? 1.008 57.312 -1.031 1 36.16 16 ARG B N 1
ATOM 871 C CA . ARG B 1 16 ? 1.46 56.312 -0.069 1 36.16 16 ARG B CA 1
ATOM 872 C C . ARG B 1 16 ? 0.779 54.969 -0.315 1 36.16 16 ARG B C 1
ATOM 874 O O . ARG B 1 16 ? 1.354 53.938 -0.034 1 36.16 16 ARG B O 1
ATOM 881 N N . LEU B 1 17 ? -0.579 54.938 -0.284 1 37.28 17 LEU B N 1
ATOM 882 C CA . LEU B 1 17 ? -1.157 53.688 0.17 1 37.28 17 LEU B CA 1
ATOM 883 C C . LEU B 1 17 ? -0.937 52.562 -0.861 1 37.28 17 LEU B C 1
ATOM 885 O O . LEU B 1 17 ? -1.864 52.188 -1.582 1 37.28 17 LEU B O 1
ATOM 889 N N . GLU B 1 18 ? 0.073 52.625 -1.689 1 39.66 18 GLU B N 1
ATOM 890 C CA . GLU B 1 18 ? 0.245 51.312 -2.342 1 39.66 18 GLU B CA 1
ATOM 891 C C . GLU B 1 18 ? 0.125 50.188 -1.339 1 39.66 18 GLU B C 1
ATOM 893 O O . GLU B 1 18 ? 0.91 50.094 -0.392 1 39.66 18 GLU B O 1
ATOM 898 N N . THR B 1 19 ? -1.107 49.875 -0.76 1 40.34 19 THR B N 1
ATOM 899 C CA . THR B 1 19 ? -1.452 48.656 -0.026 1 40.34 19 THR B CA 1
ATOM 900 C C . THR B 1 19 ? -0.69 47.469 -0.578 1 40.34 19 THR B C 1
ATOM 902 O O . THR B 1 19 ? -0.789 47.156 -1.767 1 40.34 19 THR B O 1
ATOM 905 N N . GLU B 1 20 ? 0.492 47.156 -0.101 1 43.44 20 GLU B N 1
ATOM 906 C CA . GLU B 1 20 ? 1.14 45.844 -0.249 1 43.44 20 GLU B CA 1
ATOM 907 C C . GLU B 1 20 ? 0.128 44.719 -0.141 1 43.44 20 GLU B C 1
ATOM 909 O O . GLU B 1 20 ? -0.482 44.5 0.913 1 43.44 20 GLU B O 1
ATOM 914 N N . LEU B 1 21 ? -0.866 44.438 -1.022 1 42.25 21 LEU B N 1
ATOM 915 C CA . LEU B 1 21 ? -1.488 43.125 -1.094 1 42.25 21 LEU B CA 1
ATOM 916 C C . LEU B 1 21 ? -0.464 42.031 -0.839 1 42.25 21 LEU B C 1
ATOM 918 O O . LEU B 1 21 ? 0.334 41.688 -1.72 1 42.25 21 LEU B O 1
ATOM 922 N N . VAL B 1 22 ? 0.31 42.094 0.321 1 42.56 22 VAL B N 1
ATOM 923 C CA . VAL B 1 22 ? 1.031 40.906 0.695 1 42.56 22 VAL B CA 1
ATOM 924 C C . VAL B 1 22 ? 0.181 39.656 0.373 1 42.56 22 VAL B C 1
ATOM 926 O O . VAL B 1 22 ? -1.02 39.656 0.655 1 42.56 22 VAL B O 1
ATOM 929 N N . ALA B 1 23 ? 0.212 39.156 -0.765 1 42.34 23 ALA B N 1
ATOM 930 C CA . ALA B 1 23 ? -0.232 37.75 -0.958 1 42.34 23 ALA B CA 1
ATOM 931 C C . ALA B 1 23 ? -0.039 36.938 0.313 1 42.34 23 ALA B C 1
ATOM 933 O O . ALA B 1 23 ? 1.088 36.781 0.782 1 42.34 23 ALA B O 1
ATOM 934 N N . GLN B 1 24 ? -0.756 37 1.39 1 43.47 24 GLN B N 1
ATOM 935 C CA . GLN B 1 24 ? -0.806 35.969 2.4 1 43.47 24 GLN B CA 1
ATOM 936 C C . GLN B 1 24 ? -0.558 34.594 1.777 1 43.47 24 GLN B C 1
ATOM 938 O O . GLN B 1 24 ? -1.367 34.094 0.983 1 43.47 24 GLN B O 1
ATOM 943 N N . ASP B 1 25 ? 0.619 34.438 1.266 1 44.53 25 ASP B N 1
ATOM 944 C CA . ASP B 1 25 ? 0.989 33.062 0.988 1 44.53 25 ASP B CA 1
ATOM 945 C C . ASP B 1 25 ? 0.407 32.094 2.037 1 44.53 25 ASP B C 1
ATOM 947 O O . ASP B 1 25 ? 0.817 32.125 3.199 1 44.53 25 ASP B O 1
ATOM 951 N N . ARG B 1 26 ? -0.917 32 2.137 1 46.75 26 ARG B N 1
ATOM 952 C CA . ARG B 1 26 ? -1.423 30.859 2.898 1 46.75 26 ARG B CA 1
ATOM 953 C C . ARG B 1 26 ? -0.444 29.703 2.854 1 46.75 26 ARG B C 1
ATOM 955 O O . ARG B 1 26 ? -0.279 29.062 1.812 1 46.75 26 ARG B O 1
ATOM 962 N N . ASP B 1 27 ? 0.771 29.828 3.373 1 50.69 27 ASP B N 1
ATOM 963 C CA . ASP B 1 27 ? 1.619 28.672 3.633 1 50.69 27 ASP B CA 1
ATOM 964 C C . ASP B 1 27 ? 0.779 27.406 3.867 1 50.69 27 ASP B C 1
ATOM 966 O O . ASP B 1 27 ? 0.219 27.234 4.949 1 50.69 27 ASP B O 1
ATOM 970 N N . VAL B 1 28 ? 0.008 27.062 2.889 1 55.03 28 VAL B N 1
ATOM 971 C CA . VAL B 1 28 ? -0.538 25.719 2.982 1 55.03 28 VAL B CA 1
ATOM 972 C C . VAL B 1 28 ? 0.456 24.812 3.701 1 55.03 28 VAL B C 1
ATOM 974 O O . VAL B 1 28 ? 1.603 24.672 3.268 1 55.03 28 VAL B O 1
ATOM 977 N N . ALA B 1 29 ? 0.549 24.906 4.891 1 61.16 29 ALA B N 1
ATOM 978 C CA . ALA B 1 29 ? 1.323 23.938 5.66 1 61.16 29 ALA B CA 1
ATOM 979 C C . ALA B 1 29 ? 1.396 22.594 4.941 1 61.16 29 ALA B C 1
ATOM 981 O O . ALA B 1 29 ? 0.365 21.969 4.664 1 61.16 29 ALA B O 1
ATOM 982 N N . TRP B 1 30 ? 2.307 22.391 4.016 1 70.19 30 TRP B N 1
ATOM 983 C CA . TRP B 1 30 ? 2.523 21.172 3.258 1 70.19 30 TRP B CA 1
ATOM 984 C C . TRP B 1 30 ? 2.598 19.953 4.188 1 70.19 30 TRP B C 1
ATOM 986 O O . TRP B 1 30 ? 3.449 19.906 5.078 1 70.19 30 TRP B O 1
ATOM 996 N N . VAL B 1 31 ? 1.504 19.312 4.336 1 82.62 31 VAL B N 1
ATOM 997 C CA . VAL B 1 31 ? 1.504 18.109 5.148 1 82.62 31 VAL B CA 1
ATOM 998 C C . VAL B 1 31 ? 2.275 17 4.43 1 82.62 31 VAL B C 1
ATOM 1000 O O . VAL B 1 31 ? 2.129 16.812 3.219 1 82.62 31 VAL B O 1
ATOM 1003 N N . SER B 1 32 ? 3.348 16.516 5.113 1 92.5 32 SER B N 1
ATOM 1004 C CA . SER B 1 32 ? 4.098 15.375 4.613 1 92.5 32 SER B CA 1
ATOM 1005 C C . SER B 1 32 ? 3.221 14.133 4.539 1 92.5 32 SER B C 1
ATOM 1007 O O . SER B 1 32 ? 2.506 13.812 5.488 1 92.5 32 SER B O 1
ATOM 1009 N N . THR B 1 33 ? 3.166 13.523 3.334 1 97.31 33 THR B N 1
ATOM 1010 C CA . THR B 1 33 ? 2.352 12.328 3.16 1 97.31 33 THR B CA 1
ATOM 1011 C C . THR B 1 33 ? 3.232 11.086 3.029 1 97.31 33 THR B C 1
ATOM 1013 O O . THR B 1 33 ? 4.422 11.195 2.721 1 97.31 33 THR B O 1
ATOM 1016 N N . ALA B 1 34 ? 2.67 10.008 3.312 1 97.5 34 ALA B N 1
ATOM 1017 C CA . ALA B 1 34 ? 3.357 8.719 3.209 1 97.5 34 ALA B CA 1
ATOM 1018 C C . ALA B 1 34 ? 3.248 8.156 1.797 1 97.5 34 ALA B C 1
ATOM 1020 O O . ALA B 1 34 ? 3.691 7.031 1.536 1 97.5 34 ALA B O 1
ATOM 1021 N N . ASP B 1 35 ? 2.736 8.844 0.822 1 98.06 35 ASP B N 1
ATOM 1022 C CA . ASP B 1 35 ? 2.703 8.406 -0.568 1 98.06 35 ASP B CA 1
ATOM 1023 C C . ASP B 1 35 ? 4.113 8.141 -1.094 1 98.06 35 ASP B C 1
ATOM 1025 O O . ASP B 1 35 ? 5.062 8.828 -0.716 1 98.06 35 ASP B O 1
ATOM 1029 N N . VAL B 1 36 ? 4.07 7.148 -1.999 1 97.88 36 VAL B N 1
ATOM 1030 C CA . VAL B 1 36 ? 5.379 6.773 -2.533 1 97.88 36 VAL B CA 1
ATOM 1031 C C . VAL B 1 36 ? 5.445 7.121 -4.02 1 97.88 36 VAL B C 1
ATOM 1033 O O . VAL B 1 36 ? 4.598 6.688 -4.805 1 97.88 36 VAL B O 1
ATOM 1036 N N . ASP B 1 37 ? 6.438 7.848 -4.328 1 97 37 ASP B N 1
ATOM 1037 C CA . ASP B 1 37 ? 6.633 8.133 -5.746 1 97 37 ASP B CA 1
ATOM 1038 C C . ASP B 1 37 ? 7.391 6.996 -6.43 1 97 37 ASP B C 1
ATOM 1040 O O . ASP B 1 37 ? 7.922 6.105 -5.762 1 97 37 ASP B O 1
ATOM 1044 N N . GLU B 1 38 ? 7.398 7.074 -7.719 1 97.94 38 GLU B N 1
ATOM 1045 C CA . GLU B 1 38 ? 7.949 5.977 -8.508 1 97.94 38 GLU B CA 1
ATOM 1046 C C . GLU B 1 38 ? 9.43 5.773 -8.219 1 97.94 38 GLU B C 1
ATOM 1048 O O . GLU B 1 38 ? 9.906 4.641 -8.133 1 97.94 38 GLU B O 1
ATOM 1053 N N . ARG B 1 39 ? 10.164 6.793 -8.039 1 98.12 39 ARG B N 1
ATOM 1054 C CA . ARG B 1 39 ? 11.602 6.684 -7.789 1 98.12 39 ARG B CA 1
ATOM 1055 C C . ARG B 1 39 ? 11.875 5.992 -6.461 1 98.12 39 ARG B C 1
ATOM 1057 O O . ARG B 1 39 ? 12.688 5.074 -6.387 1 98.12 39 ARG B O 1
ATOM 1064 N N . SER B 1 40 ? 11.18 6.488 -5.461 1 98.19 40 SER B N 1
ATOM 1065 C CA . SER B 1 40 ? 11.336 5.887 -4.141 1 98.19 40 SER B CA 1
ATOM 1066 C C . SER B 1 40 ? 10.883 4.43 -4.137 1 98.19 40 SER B C 1
ATOM 1068 O O . SER B 1 40 ? 11.508 3.58 -3.5 1 98.19 40 SER B O 1
ATOM 1070 N N . ALA B 1 41 ? 9.867 4.184 -4.871 1 98.81 41 ALA B N 1
ATOM 1071 C CA . ALA B 1 41 ? 9.352 2.82 -4.969 1 98.81 41 ALA B CA 1
ATOM 1072 C C . ALA B 1 41 ? 10.375 1.896 -5.625 1 98.81 41 ALA B C 1
ATOM 1074 O O . ALA B 1 41 ? 10.617 0.786 -5.141 1 98.81 41 ALA B O 1
ATOM 1075 N N . ARG B 1 42 ? 10.938 2.334 -6.66 1 98.81 42 ARG B N 1
ATOM 1076 C CA . ARG B 1 42 ? 11.93 1.536 -7.367 1 98.81 42 ARG B CA 1
ATOM 1077 C C . ARG B 1 42 ? 13.109 1.193 -6.461 1 98.81 42 ARG B C 1
ATOM 1079 O O . ARG B 1 42 ? 13.555 0.044 -6.418 1 98.81 42 ARG B O 1
ATOM 1086 N N . ARG B 1 43 ? 13.57 2.145 -5.75 1 98.75 43 ARG B N 1
ATOM 1087 C CA . ARG B 1 43 ? 14.68 1.924 -4.828 1 98.75 43 ARG B CA 1
ATOM 1088 C C . ARG B 1 43 ? 14.312 0.898 -3.762 1 98.75 43 ARG B C 1
ATOM 1090 O O . ARG B 1 43 ? 15.078 -0.026 -3.486 1 98.75 43 ARG B O 1
ATOM 1097 N N . LEU B 1 44 ? 13.18 1.177 -3.209 1 98.81 44 LEU B N 1
ATOM 1098 C CA . LEU B 1 44 ? 12.719 0.266 -2.166 1 98.81 44 LEU B CA 1
ATOM 1099 C C . LEU B 1 44 ? 12.57 -1.152 -2.707 1 98.81 44 LEU B C 1
ATOM 1101 O O . LEU B 1 44 ? 13.047 -2.107 -2.088 1 98.81 44 LEU B O 1
ATOM 1105 N N . VAL B 1 45 ? 11.969 -1.314 -3.891 1 98.88 45 VAL B N 1
ATOM 1106 C CA . VAL B 1 45 ? 11.703 -2.635 -4.457 1 98.88 45 VAL B CA 1
ATOM 1107 C C . VAL B 1 45 ? 13.023 -3.318 -4.805 1 98.88 45 VAL B C 1
ATOM 1109 O O . VAL B 1 45 ? 13.18 -4.523 -4.59 1 98.88 45 VAL B O 1
ATOM 1112 N N . ASP B 1 46 ? 13.922 -2.574 -5.277 1 98.75 46 ASP B N 1
ATOM 1113 C CA . ASP B 1 46 ? 15.25 -3.135 -5.531 1 98.75 46 ASP B CA 1
ATOM 1114 C C . ASP B 1 46 ? 15.859 -3.705 -4.258 1 98.75 46 ASP B C 1
ATOM 1116 O O . ASP B 1 46 ? 16.406 -4.809 -4.266 1 98.75 46 ASP B O 1
ATOM 1120 N N . GLU B 1 47 ? 15.758 -2.912 -3.215 1 98.81 47 GLU B N 1
ATOM 1121 C CA . GLU B 1 47 ? 16.266 -3.367 -1.927 1 98.81 47 GLU B CA 1
ATOM 1122 C C . GLU B 1 47 ? 15.547 -4.621 -1.454 1 98.81 47 GLU B C 1
ATOM 1124 O O . GLU B 1 47 ? 16.172 -5.566 -0.969 1 98.81 47 GLU B O 1
ATOM 1129 N N . LEU B 1 48 ? 14.297 -4.66 -1.666 1 98.88 48 LEU B N 1
ATOM 1130 C CA . LEU B 1 48 ? 13.492 -5.789 -1.221 1 98.88 48 LEU B CA 1
ATOM 1131 C C . LEU B 1 48 ? 13.82 -7.047 -2.018 1 98.88 48 LEU B C 1
ATOM 1133 O O . LEU B 1 48 ? 13.773 -8.156 -1.482 1 98.88 48 LEU B O 1
ATOM 1137 N N . ILE B 1 49 ? 14.117 -6.848 -3.275 1 98.88 49 ILE B N 1
ATOM 1138 C CA . ILE B 1 49 ? 14.547 -7.969 -4.102 1 98.88 49 ILE B CA 1
ATOM 1139 C C . ILE B 1 49 ? 15.891 -8.492 -3.609 1 98.88 49 ILE B C 1
ATOM 1141 O O . ILE B 1 49 ? 16.078 -9.695 -3.455 1 98.88 49 ILE B O 1
ATOM 1145 N N . GLU B 1 50 ? 16.734 -7.59 -3.336 1 98.69 50 GLU B N 1
ATOM 1146 C CA . GLU B 1 50 ? 18.047 -7.969 -2.836 1 98.69 50 GLU B CA 1
ATOM 1147 C C . GLU B 1 50 ? 17.938 -8.75 -1.529 1 98.69 50 GLU B C 1
ATOM 1149 O O . GLU B 1 50 ? 18.688 -9.703 -1.304 1 98.69 50 GLU B O 1
ATOM 1154 N N . ASP B 1 51 ? 17 -8.398 -0.738 1 98.56 51 ASP B N 1
ATOM 1155 C CA . ASP B 1 51 ? 16.812 -9.016 0.575 1 98.56 51 ASP B CA 1
ATOM 1156 C C . ASP B 1 51 ? 15.922 -10.25 0.488 1 98.56 51 ASP B C 1
ATOM 1158 O O . ASP B 1 51 ? 15.539 -10.82 1.512 1 98.56 51 ASP B O 1
ATOM 1162 N N . ASP B 1 52 ? 15.469 -10.641 -0.64 1 98.38 52 ASP B N 1
ATOM 1163 C CA . ASP B 1 52 ? 14.656 -11.82 -0.914 1 98.38 52 ASP B CA 1
ATOM 1164 C C . ASP B 1 52 ? 13.258 -11.672 -0.322 1 98.38 52 ASP B C 1
ATOM 1166 O O . ASP B 1 52 ? 12.594 -12.664 -0.027 1 98.38 52 ASP B O 1
ATOM 1170 N N . VAL B 1 53 ? 12.859 -10.484 -0.071 1 98.75 53 VAL B N 1
ATOM 1171 C CA . VAL B 1 53 ? 11.516 -10.195 0.418 1 98.75 53 VAL B CA 1
ATOM 1172 C C . VAL B 1 53 ? 10.539 -10.148 -0.754 1 98.75 53 VAL B C 1
ATOM 1174 O O . VAL B 1 53 ? 9.375 -10.523 -0.616 1 98.75 53 VAL B O 1
ATOM 1177 N N . VAL B 1 54 ? 11.023 -9.641 -1.886 1 98.88 54 VAL B N 1
ATOM 1178 C CA . VAL B 1 54 ? 10.258 -9.586 -3.123 1 98.88 54 VAL B CA 1
ATOM 1179 C C . VAL B 1 54 ? 10.938 -10.438 -4.195 1 98.88 54 VAL B C 1
ATOM 1181 O O . VAL B 1 54 ? 12.156 -10.383 -4.355 1 98.88 54 VAL B O 1
ATOM 1184 N N . THR B 1 55 ? 10.109 -11.211 -4.844 1 98.75 55 THR B N 1
ATOM 1185 C CA . THR B 1 55 ? 10.617 -12.062 -5.922 1 98.75 55 THR B CA 1
ATOM 1186 C C . THR B 1 55 ? 9.992 -11.664 -7.258 1 98.75 55 THR B C 1
ATOM 1188 O O . THR B 1 55 ? 8.773 -11.672 -7.406 1 98.75 55 THR B O 1
ATOM 1191 N N . PRO B 1 56 ? 10.812 -11.375 -8.195 1 98.38 56 PRO B N 1
ATOM 1192 C CA . PRO B 1 56 ? 10.281 -11.125 -9.539 1 98.38 56 PRO B CA 1
ATOM 1193 C C . PRO B 1 56 ? 9.93 -12.406 -10.289 1 98.38 56 PRO B C 1
ATOM 1195 O O . PRO B 1 56 ? 10.625 -13.414 -10.156 1 98.38 56 PRO B O 1
ATOM 1198 N N . VAL B 1 57 ? 8.812 -12.336 -10.945 1 97.44 57 VAL B N 1
ATOM 1199 C CA . VAL B 1 57 ? 8.391 -13.391 -11.859 1 97.44 57 VAL B CA 1
ATOM 1200 C C . VAL B 1 57 ? 8.289 -12.836 -13.281 1 97.44 5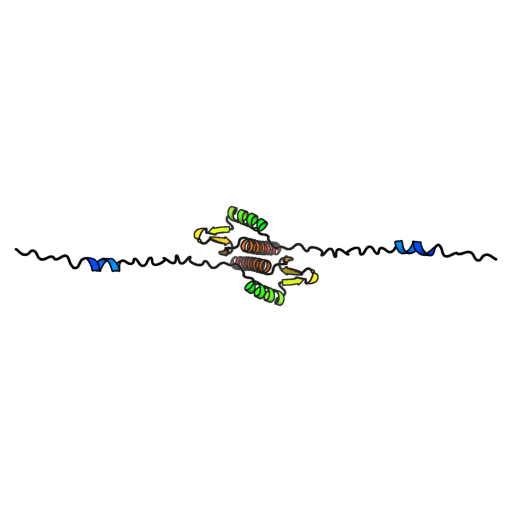7 VAL B C 1
ATOM 1202 O O . VAL B 1 57 ? 7.199 -12.484 -13.734 1 97.44 57 VAL B O 1
ATOM 1205 N N . PRO B 1 58 ? 9.375 -12.898 -14.039 1 94.88 58 PRO B N 1
ATOM 1206 C CA . PRO B 1 58 ? 9.477 -12.188 -15.312 1 94.88 58 PRO B CA 1
ATOM 1207 C C . PRO B 1 58 ? 8.453 -12.672 -16.344 1 94.88 58 PRO B C 1
ATOM 1209 O O . PRO B 1 58 ? 7.871 -11.859 -17.062 1 94.88 58 PRO B O 1
ATOM 1212 N N . ASP B 1 59 ? 8.195 -13.891 -16.359 1 93.19 59 ASP B N 1
ATOM 1213 C CA . ASP B 1 59 ? 7.309 -14.461 -17.359 1 93.19 59 ASP B CA 1
ATOM 1214 C C . ASP B 1 59 ? 5.898 -13.898 -17.234 1 93.19 59 ASP B C 1
ATOM 1216 O O . ASP B 1 59 ? 5.191 -13.742 -18.234 1 93.19 59 ASP B O 1
ATOM 1220 N N . GLN B 1 60 ? 5.527 -13.664 -15.961 1 94.31 60 GLN B N 1
ATOM 1221 C CA . GLN B 1 60 ? 4.191 -13.148 -15.688 1 94.31 60 GLN B CA 1
ATOM 1222 C C . GLN B 1 60 ? 4.219 -11.633 -15.516 1 94.31 60 GLN B C 1
ATOM 1224 O O . GLN B 1 60 ? 3.166 -10.992 -15.414 1 94.31 60 GLN B O 1
ATOM 1229 N N . ARG B 1 61 ? 5.379 -11.07 -15.43 1 95.81 61 ARG B N 1
ATOM 1230 C CA . ARG B 1 61 ? 5.59 -9.633 -15.25 1 95.81 61 ARG B CA 1
ATOM 1231 C C . ARG B 1 61 ? 5.008 -9.164 -13.922 1 95.81 61 ARG B C 1
ATOM 1233 O O . ARG B 1 61 ? 4.363 -8.109 -13.859 1 95.81 61 ARG B O 1
ATOM 1240 N N . ILE B 1 62 ? 5.258 -9.984 -12.914 1 97.81 62 ILE B N 1
ATOM 1241 C CA . ILE B 1 62 ? 4.773 -9.609 -11.594 1 97.81 62 ILE B CA 1
ATOM 1242 C C . ILE B 1 62 ? 5.918 -9.703 -10.578 1 97.81 62 ILE B C 1
ATOM 1244 O O . ILE B 1 62 ? 6.992 -10.219 -10.898 1 97.81 62 ILE B O 1
ATOM 1248 N N . LEU B 1 63 ? 5.629 -9.008 -9.445 1 98.56 63 LEU B N 1
ATOM 1249 C CA . LEU B 1 63 ? 6.449 -9.086 -8.242 1 98.56 63 LEU B CA 1
ATOM 1250 C C . LEU B 1 63 ? 5.672 -9.719 -7.094 1 98.56 63 LEU B C 1
ATOM 1252 O O . LEU B 1 63 ? 4.512 -9.375 -6.859 1 98.56 63 LEU B O 1
ATOM 1256 N N . VAL B 1 64 ? 6.316 -10.703 -6.453 1 98.69 64 VAL B N 1
ATOM 1257 C CA . VAL B 1 64 ? 5.645 -11.398 -5.363 1 98.69 64 VAL B CA 1
ATOM 1258 C C . VAL B 1 64 ? 6.258 -10.977 -4.027 1 98.69 64 VAL B C 1
ATOM 1260 O O . VAL B 1 64 ? 7.477 -11.039 -3.848 1 98.69 64 VAL B O 1
ATOM 1263 N N . HIS B 1 65 ? 5.406 -10.43 -3.111 1 98.81 65 HIS B N 1
ATOM 1264 C CA . HIS B 1 65 ? 5.773 -10.172 -1.724 1 98.81 65 HIS B CA 1
ATOM 1265 C C . HIS B 1 65 ? 5.789 -11.461 -0.909 1 98.81 65 HIS B C 1
ATOM 1267 O O . HIS B 1 65 ? 4.734 -11.953 -0.5 1 98.81 65 HIS B O 1
ATOM 1273 N N . GLU B 1 66 ? 6.891 -12.008 -0.593 1 98.38 66 GLU B N 1
ATOM 1274 C CA . GLU B 1 66 ? 7.039 -13.367 -0.07 1 98.38 66 GLU B CA 1
ATOM 1275 C C . GLU B 1 66 ? 6.371 -13.508 1.294 1 98.38 66 GLU B C 1
ATOM 1277 O O . GLU B 1 66 ? 5.648 -14.477 1.538 1 98.38 66 GLU B O 1
ATOM 1282 N N . PRO B 1 67 ? 6.52 -12.477 2.158 1 97.38 67 PRO B N 1
ATOM 1283 C CA . PRO B 1 67 ? 5.934 -12.648 3.488 1 97.38 67 PRO B CA 1
ATOM 1284 C C . PRO B 1 67 ? 4.41 -12.781 3.449 1 97.38 67 PRO B C 1
ATOM 1286 O O . PRO B 1 67 ? 3.826 -13.469 4.289 1 97.38 67 PRO B O 1
ATOM 1289 N N . SER B 1 68 ? 3.785 -12.109 2.523 1 96.75 68 SER B N 1
ATOM 1290 C CA . SER B 1 68 ? 2.328 -12.148 2.48 1 96.75 68 SER B CA 1
ATOM 1291 C C . SER B 1 68 ? 1.829 -13.094 1.396 1 96.75 68 SER B C 1
ATOM 1293 O O . SER B 1 68 ? 0.661 -13.492 1.396 1 96.75 68 SER B O 1
ATOM 1295 N N . GLY B 1 69 ? 2.613 -13.375 0.383 1 97.06 69 GLY B N 1
ATOM 1296 C CA . GLY B 1 69 ? 2.221 -14.211 -0.743 1 97.06 69 GLY B CA 1
ATOM 1297 C C . GLY B 1 69 ? 1.491 -13.438 -1.828 1 97.06 69 GLY B C 1
ATOM 1298 O O . GLY B 1 69 ? 1.075 -14.016 -2.834 1 97.06 69 GLY B O 1
ATOM 1299 N N . ALA B 1 70 ? 1.402 -12.156 -1.749 1 97.94 70 ALA B N 1
ATOM 1300 C CA . ALA B 1 70 ? 0.657 -11.328 -2.693 1 97.94 70 ALA B CA 1
ATOM 1301 C C . ALA B 1 70 ? 1.508 -10.992 -3.914 1 97.94 70 ALA B C 1
ATOM 1303 O O . ALA B 1 70 ? 2.701 -10.703 -3.787 1 97.94 70 ALA B O 1
ATOM 1304 N N . ALA B 1 71 ? 0.83 -10.875 -5.086 1 98.31 71 ALA B N 1
ATOM 1305 C CA . ALA B 1 71 ? 1.479 -10.531 -6.348 1 98.31 71 ALA B CA 1
ATOM 1306 C C . ALA B 1 71 ? 1.064 -9.133 -6.812 1 98.31 71 ALA B C 1
ATOM 1308 O O . ALA B 1 71 ? -0.076 -8.719 -6.598 1 98.31 71 ALA B O 1
ATOM 1309 N N . PHE B 1 72 ? 2.078 -8.484 -7.496 1 98.5 72 PHE B N 1
ATOM 1310 C CA . PHE B 1 72 ? 1.857 -7.121 -7.973 1 98.5 72 PHE B CA 1
ATOM 1311 C C . PHE B 1 72 ? 2.459 -6.926 -9.359 1 98.5 72 PHE B C 1
ATOM 1313 O O . PHE B 1 72 ? 3.506 -7.496 -9.672 1 98.5 72 PHE B O 1
ATOM 1320 N N . ASP B 1 73 ? 1.788 -6.07 -10.141 1 97.69 73 ASP B N 1
ATOM 1321 C CA . ASP B 1 73 ? 2.398 -5.676 -11.406 1 97.69 73 ASP B CA 1
ATOM 1322 C C . ASP B 1 73 ? 2.805 -4.203 -11.391 1 97.69 73 ASP B C 1
ATOM 1324 O O . ASP B 1 73 ? 3.412 -3.709 -12.336 1 97.69 73 ASP B O 1
ATOM 1328 N N . SER B 1 74 ? 2.482 -3.521 -10.281 1 98.25 74 SER B N 1
ATOM 1329 C CA . SER B 1 74 ? 2.861 -2.131 -10.047 1 98.25 74 SER B CA 1
ATOM 1330 C C . SER B 1 74 ? 3.863 -2.014 -8.906 1 98.25 74 SER B C 1
ATOM 1332 O O . SER B 1 74 ? 3.561 -2.379 -7.77 1 98.25 74 SER B O 1
ATOM 1334 N N . ILE B 1 75 ? 5.012 -1.371 -9.172 1 98.5 75 ILE B N 1
ATOM 1335 C CA . ILE B 1 75 ? 6.035 -1.241 -8.141 1 98.5 75 ILE B CA 1
ATOM 1336 C C . ILE B 1 75 ? 5.566 -0.265 -7.066 1 98.5 75 ILE B C 1
ATOM 1338 O O . ILE B 1 75 ? 5.883 -0.43 -5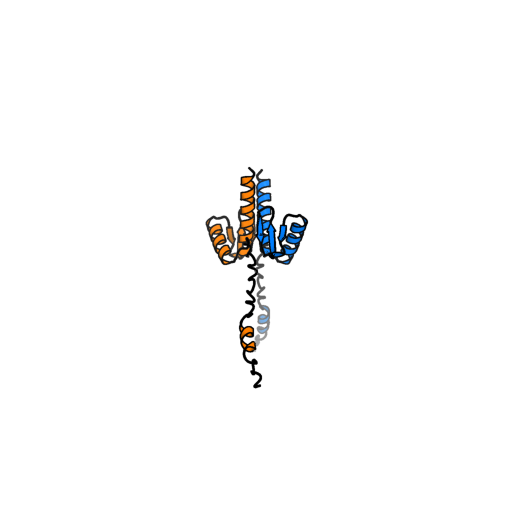.887 1 98.5 75 ILE B O 1
ATOM 1342 N N . THR B 1 76 ? 4.762 0.724 -7.465 1 98.56 76 THR B N 1
ATOM 1343 C CA . THR B 1 76 ? 4.277 1.695 -6.492 1 98.56 76 THR B CA 1
ATOM 1344 C C . THR B 1 76 ? 3.271 1.052 -5.543 1 98.56 76 THR B C 1
ATOM 1346 O O . THR B 1 76 ? 3.262 1.351 -4.344 1 98.56 76 THR B O 1
ATOM 1349 N N . HIS B 1 77 ? 2.396 0.165 -6.047 1 98.75 77 HIS B N 1
ATOM 1350 C CA . HIS B 1 77 ? 1.45 -0.539 -5.188 1 98.75 77 HIS B CA 1
ATOM 1351 C C . HIS B 1 77 ? 2.172 -1.471 -4.223 1 98.75 77 HIS B C 1
ATOM 1353 O O . HIS B 1 77 ? 1.853 -1.505 -3.031 1 98.75 77 HIS B O 1
ATOM 1359 N N . LEU B 1 78 ? 3.18 -2.139 -4.785 1 98.88 78 LEU B N 1
ATOM 1360 C CA . LEU B 1 78 ? 3.955 -3.039 -3.936 1 98.88 78 LEU B CA 1
ATOM 1361 C C . LEU B 1 78 ? 4.664 -2.268 -2.83 1 98.88 78 LEU B C 1
ATOM 1363 O O . LEU B 1 78 ? 4.668 -2.693 -1.673 1 98.88 78 LEU B O 1
ATOM 1367 N N . ALA B 1 79 ? 5.234 -1.134 -3.172 1 98.88 79 ALA B N 1
ATOM 1368 C CA . ALA B 1 79 ? 5.941 -0.318 -2.188 1 98.88 79 ALA B CA 1
ATOM 1369 C C . ALA B 1 79 ? 4.996 0.161 -1.091 1 98.88 79 ALA B C 1
ATOM 1371 O O . ALA B 1 79 ? 5.305 0.05 0.097 1 98.88 79 ALA B O 1
ATOM 1372 N N . ALA B 1 80 ? 3.83 0.661 -1.472 1 98.88 80 ALA B N 1
ATOM 1373 C CA . ALA B 1 80 ? 2.85 1.124 -0.493 1 98.88 80 ALA B CA 1
ATOM 1374 C C . ALA B 1 80 ? 2.383 -0.022 0.4 1 98.88 80 ALA B C 1
ATOM 1376 O O . ALA B 1 80 ? 2.285 0.134 1.619 1 98.88 80 ALA B O 1
ATOM 1377 N N . PHE B 1 81 ? 2.168 -1.207 -0.167 1 98.88 81 PHE B N 1
ATOM 1378 C CA . PHE B 1 81 ? 1.755 -2.4 0.561 1 98.88 81 PHE B CA 1
ATOM 1379 C C . PHE B 1 81 ? 2.805 -2.797 1.591 1 98.88 81 PHE B C 1
ATOM 1381 O O . PHE B 1 81 ? 2.479 -3.045 2.754 1 98.88 81 PHE B O 1
ATOM 1388 N N . HIS B 1 82 ? 4 -2.84 1.148 1 98.88 82 HIS B N 1
ATOM 1389 C CA . HIS B 1 82 ? 5.086 -3.244 2.035 1 98.88 82 HIS B CA 1
ATOM 1390 C C . HIS B 1 82 ? 5.25 -2.26 3.189 1 98.88 82 HIS B C 1
ATOM 1392 O O . HIS B 1 82 ? 5.516 -2.664 4.324 1 98.88 82 HIS B O 1
ATOM 1398 N N . ARG B 1 83 ? 5.137 -0.973 2.902 1 98.75 83 ARG B N 1
ATOM 1399 C CA . ARG B 1 83 ? 5.23 0.021 3.967 1 98.75 83 ARG B CA 1
ATOM 1400 C C . ARG B 1 83 ? 4.129 -0.181 5.004 1 98.75 83 ARG B C 1
ATOM 1402 O O . ARG B 1 83 ? 4.363 -0.03 6.203 1 98.75 83 ARG B O 1
ATOM 1409 N N . GLY B 1 84 ? 2.922 -0.478 4.492 1 98.69 84 GLY B N 1
ATOM 1410 C CA . GLY B 1 84 ? 1.856 -0.816 5.426 1 98.69 84 GLY B CA 1
ATOM 1411 C C . GLY B 1 84 ? 2.162 -2.045 6.262 1 98.69 84 GLY B C 1
ATOM 1412 O O . GLY B 1 84 ? 1.948 -2.043 7.473 1 98.69 84 GLY B O 1
ATOM 1413 N N . TRP B 1 85 ? 2.676 -3.047 5.582 1 98.31 85 TRP B N 1
ATOM 1414 C CA . TRP B 1 85 ? 3.076 -4.285 6.242 1 98.31 85 TRP B CA 1
ATOM 1415 C C . TRP B 1 85 ? 4.098 -4.012 7.344 1 98.31 85 TRP B C 1
ATOM 1417 O O . TRP B 1 85 ? 3.955 -4.504 8.469 1 98.31 85 TRP B O 1
ATOM 1427 N N . HIS B 1 86 ? 5.082 -3.246 7.051 1 97.56 86 HIS B N 1
ATOM 1428 C CA . HIS B 1 86 ? 6.156 -2.916 7.98 1 97.56 86 HIS B CA 1
ATOM 1429 C C . HIS B 1 86 ? 5.629 -2.104 9.164 1 97.56 86 HIS B C 1
ATOM 1431 O O . HIS B 1 86 ? 6.02 -2.342 10.305 1 97.56 86 HIS B O 1
ATOM 1437 N N . ALA B 1 87 ? 4.789 -1.223 8.875 1 97.5 87 ALA B N 1
ATOM 1438 C CA . ALA B 1 87 ? 4.219 -0.383 9.922 1 97.5 87 ALA B CA 1
ATOM 1439 C C . ALA B 1 87 ? 3.434 -1.221 10.93 1 97.5 87 ALA B C 1
ATOM 1441 O O . ALA B 1 87 ? 3.498 -0.974 12.141 1 97.5 87 ALA B O 1
ATOM 1442 N N . ALA B 1 88 ? 2.729 -2.146 10.461 1 97.44 88 ALA B N 1
ATOM 1443 C CA . ALA B 1 88 ? 1.961 -3.027 11.336 1 97.44 88 ALA B CA 1
ATOM 1444 C C . ALA B 1 88 ? 2.883 -3.857 12.227 1 97.44 88 ALA B C 1
ATOM 1446 O O . ALA B 1 88 ? 2.631 -4.012 13.422 1 97.44 88 ALA B O 1
ATOM 1447 N N . THR B 1 89 ? 3.906 -4.387 11.641 1 95.19 89 THR B N 1
ATOM 1448 C CA . THR B 1 89 ? 4.867 -5.207 12.375 1 95.19 89 THR B CA 1
ATOM 1449 C C . THR B 1 89 ? 5.559 -4.387 13.461 1 95.19 89 THR B C 1
ATOM 1451 O O . THR B 1 89 ? 5.805 -4.883 14.562 1 95.19 89 THR B O 1
ATOM 1454 N N . ASP B 1 90 ? 5.867 -3.16 13.141 1 93.44 90 ASP B N 1
ATOM 1455 C CA . ASP B 1 90 ? 6.496 -2.264 14.102 1 93.44 90 ASP B CA 1
ATOM 1456 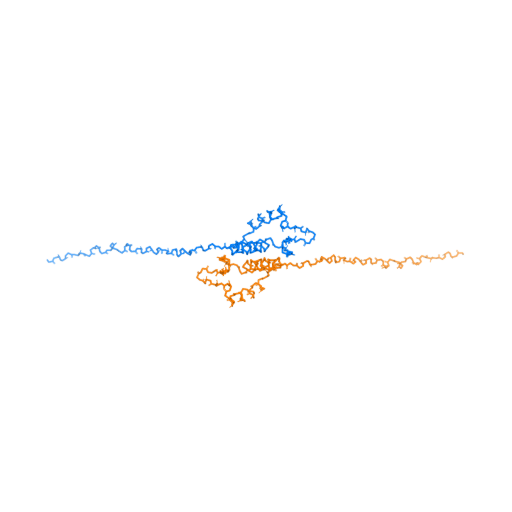C C . ASP B 1 90 ? 5.555 -1.958 15.266 1 93.44 90 ASP B C 1
ATOM 1458 O O . ASP B 1 90 ? 5.98 -1.898 16.422 1 93.44 90 ASP B O 1
ATOM 1462 N N . ALA B 1 91 ? 4.332 -1.75 14.906 1 92.12 91 ALA B N 1
ATOM 1463 C CA . ALA B 1 91 ? 3.328 -1.439 15.922 1 92.12 91 ALA B CA 1
ATOM 1464 C C . ALA B 1 91 ? 3.131 -2.615 16.875 1 92.12 91 ALA B C 1
ATOM 1466 O O . ALA B 1 91 ? 2.938 -2.422 18.078 1 92.12 91 ALA B O 1
ATOM 1467 N N . ASP B 1 92 ? 3.148 -3.771 16.438 1 86.88 92 ASP B N 1
ATOM 1468 C CA . ASP B 1 92 ? 2.98 -4.98 17.234 1 86.88 92 ASP B CA 1
ATOM 1469 C C . ASP B 1 92 ? 4.168 -5.188 18.172 1 86.88 92 ASP B C 1
ATOM 1471 O O . ASP B 1 92 ? 4 -5.676 19.297 1 86.88 92 ASP B O 1
ATOM 1475 N N . ALA B 1 93 ? 5.277 -4.949 17.672 1 83.62 93 ALA B N 1
ATOM 1476 C CA . ALA B 1 93 ? 6.484 -5.133 18.469 1 83.62 93 ALA B CA 1
ATOM 1477 C C . ALA B 1 93 ? 6.496 -4.18 19.656 1 83.62 93 ALA B C 1
ATOM 1479 O O . ALA B 1 93 ? 7.066 -4.496 20.703 1 83.62 93 ALA B O 1
ATOM 1480 N N . GLU B 1 94 ? 5.938 -3.047 19.453 1 77.75 94 GLU B N 1
ATOM 1481 C CA . GLU B 1 94 ? 5.895 -2.07 20.547 1 77.75 94 GLU B CA 1
ATOM 1482 C C . GLU B 1 94 ? 4.891 -2.479 21.609 1 77.75 94 GLU B C 1
ATOM 1484 O O . GLU B 1 94 ? 5.051 -2.129 22.781 1 77.75 94 GLU B O 1
ATOM 1489 N N . ASP B 1 95 ? 3.893 -3.049 21.297 1 71 95 ASP B N 1
ATOM 1490 C CA . ASP B 1 95 ? 2.863 -3.467 22.25 1 71 95 ASP B CA 1
ATOM 1491 C C . ASP B 1 95 ? 3.307 -4.699 23.031 1 71 95 ASP B C 1
ATOM 1493 O O . ASP B 1 95 ? 2.809 -4.953 24.125 1 71 95 ASP B O 1
ATOM 1497 N N . ASN B 1 96 ? 4.285 -5.512 22.594 1 59.91 96 ASN B N 1
ATOM 1498 C CA . ASN B 1 96 ? 4.773 -6.691 23.297 1 59.91 96 ASN B CA 1
ATOM 1499 C C . ASN B 1 96 ? 6.055 -6.395 24.062 1 59.91 96 ASN B C 1
ATOM 1501 O O . ASN B 1 96 ? 6.895 -5.613 23.609 1 59.91 96 ASN B O 1
#

Radius of gyration: 34.93 Å; Cα contacts (8 Å, |Δi|>4): 215; chains: 2; bounding box: 35×140×103 Å

pLDDT: mean 79.63, std 25.01, range [30.7, 98.88]

Solvent-accessible surface area (backbone atoms only — not comparable to full-atom values): 11500 Å² total; per-residue (Å²): 134,84,74,79,81,77,68,71,80,73,69,68,71,69,68,68,68,70,70,74,76,67,73,75,69,72,69,67,74,78,75,80,52,68,64,68,49,65,68,60,15,51,54,51,50,52,50,32,38,74,69,65,41,31,45,77,38,75,94,74,55,32,38,29,37,57,90,79,67,46,31,22,74,43,61,45,47,46,40,31,16,49,53,18,23,50,50,37,54,53,54,52,54,68,77,98,138,83,76,80,83,79,71,69,78,73,70,67,72,72,68,64,76,70,70,76,76,67,70,74,67,71,70,67,72,78,74,80,52,68,64,68,49,66,69,59,15,52,54,50,50,51,51,30,38,75,68,64,42,32,45,77,38,76,93,77,57,31,36,30,37,57,90,80,66,45,31,24,75,46,59,46,46,47,40,31,17,48,52,19,24,50,51,37,53,54,53,52,55,66,76,100

Organism: Haloquadratum walsbyi (strain DSM 16790 / HBSQ001) (NCBI:txid362976)